Protein AF-A0A803YHV0-F1 (afdb_monomer_lite)

InterPro domains:
  IPR007964 MICOS complex subunit MIC19/MIC25 [PF05300] (34-133)
  IPR052632 MICOS complex subunit Mic19 [PTHR21588] (43-183)

Foldseek 3Di:
DDDDDDDDDDDDDDDPPDPVVVVVVVVVVVVVVVVVVVVVVVVVVVVVVVVVVVVVVVVVVVVVVVVVVVVVVVVVVVVVVVVVVVVVVVVVVVVVVVVVVVVVVVVVVVVVVVVVVVVVVVVVVVVVCCVVPVPPPPPPQCVVLVVVLVVVCVVCVPPNVVSVVSVVVSVVSVVVVVVVVVVVVD

pLDDT: mean 84.05, std 18.2, range [32.84, 98.44]

Secondary structure (DSSP, 8-state):
------------------HHHHHHHHHHHHHHHHHHHHHHHHHHHHHHHHHHHHHHHHHHHHHHHHHHHHHHHHHHHHHHHHHHHHHHHHHHHHHHHHHHHHHHHHHHHHHHHHHHHHHHHHHHHHHHHHHHT-----PPTTHHHHHHHHHHHHH-TT-GGGGHHHHHHHHHHHHHHHHHHHHTT-

Sequence (186 aa):
IQGQAGCGSGQPGLVVSDPAYSRGAILKFFDFLGLKQEQAYVRDEFGKILERERISSNEHLTRAILRERAATEEERQKAQRFARQLEEKDRELKKHDAYYKEQLARLEERSAQFYKVTTEQYQKAADEVSARFKRYETQPVCADLQGKILQCYQQHAQETLSCSALASQYLHCVNHAKQVSLETCL

Structure (mmCIF, N/CA/C/O backbone):
data_AF-A0A803YHV0-F1
#
_entry.id   AF-A0A803YHV0-F1
#
loop_
_atom_site.group_PDB
_atom_site.id
_atom_site.type_symbol
_atom_site.label_atom_id
_atom_site.label_alt_id
_atom_site.label_comp_id
_atom_site.label_asym_id
_atom_site.label_entity_id
_atom_site.label_seq_id
_atom_site.pdbx_PDB_ins_code
_atom_site.Cartn_x
_atom_site.Cartn_y
_atom_site.Cartn_z
_atom_site.occupancy
_atom_site.B_iso_or_equiv
_atom_site.auth_seq_id
_atom_site.auth_comp_id
_atom_site.auth_asym_id
_atom_site.auth_atom_id
_atom_site.pdbx_PDB_model_num
ATOM 1 N N . ILE A 1 1 ? 35.854 -6.346 -153.201 1.00 45.03 1 ILE A N 1
ATOM 2 C CA . ILE A 1 1 ? 36.869 -5.274 -153.350 1.00 45.03 1 ILE A CA 1
ATOM 3 C C . ILE A 1 1 ? 37.414 -4.982 -151.950 1.00 45.03 1 ILE A C 1
ATOM 5 O O . ILE A 1 1 ? 36.628 -4.984 -151.014 1.00 45.03 1 ILE A O 1
ATOM 9 N N . GLN A 1 2 ? 38.742 -4.916 -151.822 1.00 37.84 2 GLN A N 1
ATOM 10 C CA . GLN A 1 2 ? 39.570 -4.935 -150.596 1.00 37.84 2 GLN A CA 1
ATOM 11 C C . GLN A 1 2 ? 39.278 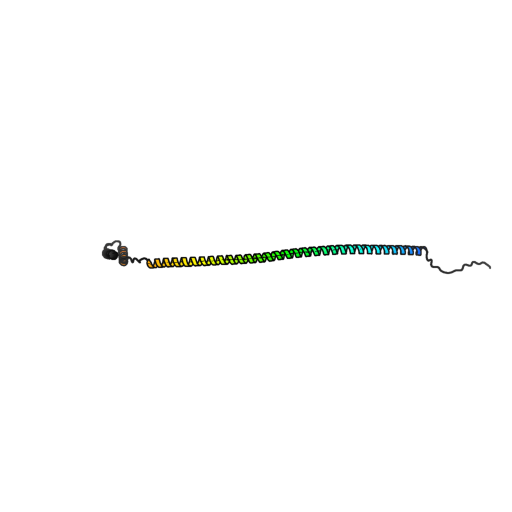-3.775 -149.619 1.00 37.84 2 GLN A C 1
ATOM 13 O O . GLN A 1 2 ? 38.961 -2.684 -150.072 1.00 37.84 2 GLN A O 1
ATOM 18 N N . GLY A 1 3 ? 39.306 -4.010 -148.297 1.00 39.78 3 GLY A N 1
ATOM 19 C CA . GLY A 1 3 ? 40.373 -3.582 -147.353 1.00 39.78 3 GLY A CA 1
ATOM 20 C C . GLY A 1 3 ? 39.749 -2.634 -146.300 1.00 39.78 3 GLY A C 1
ATOM 21 O O . GLY A 1 3 ? 38.805 -1.945 -146.648 1.00 39.78 3 GLY A O 1
ATOM 22 N N . GLN A 1 4 ? 40.096 -2.533 -145.013 1.00 42.94 4 GLN A N 1
ATOM 23 C CA . GLN A 1 4 ? 41.231 -2.942 -144.180 1.00 42.94 4 GLN A CA 1
ATOM 24 C C . GLN A 1 4 ? 40.776 -3.103 -142.706 1.00 42.94 4 GLN A C 1
ATOM 26 O O . GLN A 1 4 ? 39.659 -2.753 -142.335 1.00 42.94 4 GLN A O 1
ATOM 31 N N . ALA A 1 5 ? 41.683 -3.657 -141.901 1.00 38.41 5 ALA A N 1
ATOM 32 C CA . ALA A 1 5 ? 41.553 -4.149 -140.534 1.00 38.41 5 ALA A CA 1
ATOM 33 C C . ALA A 1 5 ? 41.357 -3.095 -139.422 1.00 38.41 5 ALA A C 1
ATOM 35 O O . ALA A 1 5 ? 41.808 -1.958 -139.524 1.00 38.41 5 ALA A O 1
ATOM 36 N N . GLY A 1 6 ? 40.809 -3.563 -138.297 1.00 35.94 6 GLY A N 1
ATOM 37 C CA . GLY A 1 6 ? 40.872 -2.925 -136.982 1.00 35.94 6 GLY A CA 1
ATOM 38 C C . GLY A 1 6 ? 40.554 -3.946 -135.886 1.00 35.94 6 GLY A C 1
ATOM 39 O O . GLY A 1 6 ? 39.389 -4.227 -135.623 1.00 35.94 6 GLY A O 1
ATOM 40 N N . CYS A 1 7 ? 41.593 -4.545 -135.299 1.00 32.84 7 CYS A N 1
ATOM 41 C CA . CYS A 1 7 ? 41.515 -5.486 -134.177 1.00 32.84 7 CYS A CA 1
ATOM 42 C C . CYS A 1 7 ? 41.241 -4.768 -132.846 1.00 32.84 7 CYS A C 1
ATOM 44 O O . CYS A 1 7 ? 41.802 -3.706 -132.589 1.00 32.84 7 CYS A O 1
ATOM 46 N N . GLY A 1 8 ? 40.476 -5.413 -131.960 1.00 34.41 8 GLY A N 1
ATOM 47 C CA . GLY A 1 8 ? 40.302 -5.004 -130.565 1.00 34.41 8 GLY A CA 1
ATOM 48 C C . GLY A 1 8 ? 39.548 -6.056 -129.750 1.00 34.41 8 GLY A C 1
ATOM 49 O O . GLY A 1 8 ? 38.343 -5.959 -129.558 1.00 34.41 8 GLY A O 1
ATOM 50 N N . SER A 1 9 ? 40.266 -7.090 -129.321 1.00 38.25 9 SER A N 1
ATOM 51 C CA . SER A 1 9 ? 39.835 -8.179 -128.435 1.00 38.25 9 SER A CA 1
ATOM 52 C C . SER A 1 9 ? 40.024 -7.835 -126.950 1.00 38.25 9 SER A C 1
ATOM 54 O O . SER A 1 9 ? 41.056 -7.259 -126.612 1.00 38.25 9 SER A O 1
ATOM 56 N N . GLY A 1 10 ? 39.135 -8.311 -126.063 1.00 33.44 10 GLY A N 1
ATOM 57 C CA . GLY A 1 10 ? 39.471 -8.531 -124.643 1.00 33.44 10 GLY A CA 1
ATOM 58 C C . GLY A 1 10 ? 38.328 -8.397 -123.623 1.00 33.44 10 GLY A C 1
ATOM 59 O O . GLY A 1 10 ? 38.015 -7.300 -123.182 1.00 33.44 10 GLY A O 1
ATOM 60 N N . GLN A 1 11 ? 37.757 -9.531 -123.197 1.00 38.41 11 GLN A N 1
ATOM 61 C CA . GLN A 1 11 ? 37.188 -9.757 -121.847 1.00 38.41 11 GLN A CA 1
ATOM 62 C C . GLN A 1 11 ? 38.346 -9.952 -120.820 1.00 38.41 11 GLN A C 1
ATOM 64 O O . GLN A 1 11 ? 39.491 -10.012 -121.269 1.00 38.41 11 GLN A O 1
ATOM 69 N N . PRO A 1 12 ? 38.144 -10.292 -119.521 1.00 51.25 12 PRO A N 1
ATOM 70 C CA . PRO A 1 12 ? 37.125 -9.948 -118.510 1.00 51.25 12 PRO A CA 1
ATOM 71 C C . PRO A 1 12 ? 37.737 -9.486 -117.150 1.00 51.25 12 PRO A C 1
ATOM 73 O O . PRO A 1 12 ? 38.862 -9.832 -116.814 1.00 51.25 12 PRO A O 1
ATOM 76 N N . GLY A 1 13 ? 36.923 -8.836 -116.302 1.00 43.84 13 GLY A N 1
ATOM 77 C CA . GLY A 1 13 ? 37.027 -8.879 -114.828 1.00 43.84 13 GLY A CA 1
ATOM 78 C C . GLY A 1 13 ? 38.049 -7.968 -114.126 1.00 43.84 13 GLY A C 1
ATOM 79 O O . GLY A 1 13 ? 39.239 -8.041 -114.389 1.00 43.84 13 GLY A O 1
ATOM 80 N N . LEU A 1 14 ? 37.584 -7.192 -113.137 1.00 38.16 14 LEU A N 1
ATOM 81 C CA . LEU A 1 14 ? 38.198 -7.098 -111.803 1.00 38.16 14 LEU A CA 1
ATOM 82 C C . LEU A 1 14 ? 37.276 -6.303 -110.862 1.00 38.16 14 LEU A C 1
ATOM 84 O O . LEU A 1 14 ? 36.941 -5.148 -111.113 1.00 38.16 14 LEU A O 1
ATOM 88 N N . VAL A 1 15 ? 36.876 -6.942 -109.766 1.00 51.09 15 VAL A N 1
ATOM 89 C CA . VAL A 1 15 ? 36.362 -6.292 -108.557 1.00 51.09 15 VAL A CA 1
ATOM 90 C C . VAL A 1 15 ? 37.376 -5.247 -108.087 1.00 51.09 15 VAL A C 1
ATOM 92 O O . VAL A 1 15 ? 38.500 -5.588 -107.722 1.00 51.09 15 VAL A O 1
ATOM 95 N N . VAL A 1 16 ? 36.989 -3.972 -108.105 1.00 43.16 16 VAL A N 1
ATOM 96 C CA . VAL A 1 16 ? 37.795 -2.892 -107.531 1.00 43.16 16 VAL A CA 1
ATOM 97 C C . VAL A 1 16 ? 37.587 -2.919 -106.018 1.00 43.16 16 VAL A C 1
ATOM 99 O O . VAL A 1 16 ? 36.606 -2.390 -105.500 1.00 43.16 16 VAL A O 1
ATOM 102 N N . SER A 1 17 ? 38.504 -3.560 -105.295 1.00 52.44 17 SER A N 1
ATOM 103 C CA . SER A 1 17 ? 38.696 -3.283 -103.870 1.00 52.44 17 SER A CA 1
ATOM 104 C C . SER A 1 17 ? 39.277 -1.876 -103.752 1.00 52.44 17 SER A C 1
ATOM 106 O O . SER A 1 17 ? 40.487 -1.686 -103.860 1.00 52.44 17 SER A O 1
ATOM 108 N N . ASP A 1 18 ? 38.399 -0.888 -103.603 1.00 42.66 18 ASP A N 1
ATOM 109 C CA . ASP A 1 18 ? 38.759 0.525 -103.517 1.00 42.66 18 ASP A CA 1
ATOM 110 C C . ASP A 1 18 ? 39.653 0.772 -102.274 1.00 42.66 18 ASP A C 1
ATOM 112 O O . ASP A 1 18 ? 39.206 0.542 -101.143 1.00 42.66 18 ASP A O 1
ATOM 116 N N . PRO A 1 19 ? 40.914 1.230 -102.410 1.00 52.88 19 PRO A N 1
ATOM 117 C CA . PRO A 1 19 ? 41.840 1.415 -101.281 1.00 52.88 19 PRO A CA 1
ATOM 118 C C . PRO A 1 19 ? 41.327 2.397 -100.213 1.00 52.88 19 PRO A C 1
ATOM 120 O O . PRO A 1 19 ? 41.731 2.335 -99.046 1.00 52.88 19 PRO A O 1
ATOM 123 N N . ALA A 1 20 ? 40.417 3.295 -100.601 1.00 54.78 20 ALA A N 1
ATOM 124 C CA . ALA A 1 20 ? 39.732 4.220 -99.706 1.00 54.78 20 ALA A CA 1
ATOM 125 C C . ALA A 1 20 ? 38.734 3.510 -98.764 1.00 54.78 20 ALA A C 1
ATOM 127 O O . ALA A 1 20 ? 38.600 3.911 -97.605 1.00 54.78 20 ALA A O 1
ATOM 128 N N . TYR A 1 21 ? 38.100 2.417 -99.208 1.00 53.69 21 TYR A N 1
ATOM 129 C CA . TYR A 1 21 ? 37.165 1.620 -98.403 1.00 53.69 21 TYR A CA 1
ATOM 130 C C . TYR A 1 21 ? 37.888 0.853 -97.285 1.00 53.69 21 TYR A C 1
ATOM 132 O O . TYR A 1 21 ? 37.466 0.892 -96.128 1.00 53.69 21 TYR A O 1
ATOM 140 N N . SER A 1 22 ? 39.033 0.232 -97.588 1.00 58.16 22 SER A N 1
ATOM 141 C CA . SER A 1 22 ? 39.847 -0.467 -96.582 1.00 58.16 22 SER A CA 1
ATOM 142 C C . SER A 1 22 ? 40.478 0.481 -95.558 1.00 58.16 22 SER A C 1
ATOM 144 O O . SER A 1 22 ? 40.505 0.153 -94.374 1.00 58.16 22 SER A O 1
ATOM 146 N N . ARG A 1 23 ? 40.929 1.680 -95.961 1.00 63.62 23 ARG A N 1
ATOM 147 C CA . ARG A 1 23 ? 41.427 2.696 -95.011 1.00 63.62 23 ARG A CA 1
ATOM 148 C C . ARG A 1 23 ? 40.325 3.209 -94.079 1.00 63.62 23 ARG A C 1
ATOM 150 O O . ARG A 1 23 ? 40.561 3.327 -92.879 1.00 63.62 23 ARG A O 1
ATOM 157 N N . GLY A 1 24 ? 39.121 3.448 -94.603 1.00 68.31 24 GLY A N 1
ATOM 158 C CA . GLY A 1 24 ? 37.957 3.827 -93.796 1.00 68.31 24 GLY A CA 1
ATOM 159 C C . GLY A 1 24 ? 37.502 2.725 -92.830 1.00 68.31 24 GLY A C 1
ATOM 160 O O . GLY A 1 24 ? 37.094 3.025 -91.712 1.00 68.31 24 GLY A O 1
ATOM 161 N N . ALA A 1 25 ? 37.612 1.452 -93.220 1.00 74.12 25 ALA A N 1
ATOM 162 C CA . ALA A 1 25 ? 37.310 0.315 -92.348 1.00 74.12 25 ALA A CA 1
ATOM 163 C C . ALA A 1 25 ? 38.326 0.157 -91.202 1.00 74.12 25 ALA A C 1
ATOM 165 O O . ALA A 1 25 ? 37.930 -0.130 -90.075 1.00 74.12 25 ALA A O 1
ATOM 166 N N . ILE A 1 26 ? 39.616 0.392 -91.467 1.00 76.12 26 ILE A N 1
ATOM 167 C CA . ILE A 1 26 ? 40.676 0.357 -90.447 1.00 76.12 26 ILE A CA 1
ATOM 168 C C . ILE A 1 26 ? 40.488 1.487 -89.427 1.00 76.12 26 ILE A C 1
ATOM 170 O O . ILE A 1 26 ? 40.515 1.223 -88.229 1.00 76.12 26 ILE A O 1
ATOM 174 N N . LEU A 1 27 ? 40.234 2.720 -89.881 1.00 74.25 27 LEU A N 1
ATOM 175 C CA . LEU A 1 27 ? 39.953 3.857 -88.992 1.00 74.25 27 LEU A CA 1
ATOM 176 C C . LEU A 1 27 ? 38.723 3.591 -88.107 1.00 74.25 27 LEU A C 1
ATOM 178 O O . LEU A 1 27 ? 38.819 3.698 -86.891 1.00 74.25 27 LEU A O 1
ATOM 182 N N . LYS A 1 28 ? 37.618 3.098 -88.686 1.00 80.94 28 LYS A N 1
ATOM 183 C CA . LYS A 1 28 ? 36.419 2.697 -87.923 1.00 80.94 28 LYS A CA 1
ATOM 184 C C . LYS A 1 28 ? 36.687 1.583 -86.906 1.00 80.94 28 LYS A C 1
ATOM 186 O O . LYS A 1 28 ? 36.050 1.551 -85.856 1.00 80.94 28 LYS A O 1
ATOM 191 N N . PHE A 1 29 ? 37.592 0.653 -87.210 1.00 80.94 29 PHE A N 1
ATOM 192 C CA . PHE A 1 29 ? 37.984 -0.404 -86.279 1.00 80.94 29 PHE A CA 1
ATOM 193 C C . PHE A 1 29 ? 38.786 0.151 -85.096 1.00 80.94 29 PHE A C 1
ATOM 195 O O . PHE A 1 29 ? 38.515 -0.232 -83.959 1.00 80.94 29 PHE A O 1
ATOM 202 N N . PHE A 1 30 ? 39.722 1.075 -85.341 1.00 77.62 30 PHE A N 1
ATOM 203 C CA . PHE A 1 30 ? 40.455 1.768 -84.278 1.00 77.62 30 PHE A CA 1
ATOM 204 C C . PHE A 1 30 ? 39.530 2.635 -83.412 1.00 77.62 30 PHE A C 1
ATOM 206 O O . PHE A 1 30 ? 39.621 2.551 -82.190 1.00 77.62 30 PHE A O 1
ATOM 213 N N . ASP A 1 31 ? 38.588 3.370 -84.011 1.00 83.38 31 ASP A N 1
ATOM 214 C CA . ASP A 1 31 ? 37.585 4.155 -83.273 1.00 83.38 31 ASP A CA 1
ATOM 215 C C . ASP A 1 31 ? 36.694 3.256 -82.396 1.00 83.38 31 ASP A C 1
ATOM 217 O O . ASP A 1 31 ? 36.453 3.541 -81.223 1.00 83.38 31 ASP A O 1
ATOM 221 N N . PHE A 1 32 ? 36.240 2.115 -82.928 1.00 82.94 32 PHE A N 1
ATOM 222 C CA . PHE A 1 32 ? 35.456 1.130 -82.175 1.00 82.94 32 PHE A CA 1
ATOM 223 C C . PHE A 1 32 ? 36.253 0.478 -81.037 1.00 82.94 32 PHE A C 1
ATOM 225 O O . PHE A 1 32 ? 35.706 0.225 -79.960 1.00 82.94 32 PHE A O 1
ATOM 232 N N . LEU A 1 33 ? 37.539 0.199 -81.260 1.00 83.81 33 LEU A N 1
ATOM 233 C CA . LEU A 1 33 ? 38.437 -0.322 -80.233 1.00 83.81 33 LEU A CA 1
ATOM 234 C C . LEU A 1 33 ? 38.667 0.716 -79.122 1.00 83.81 33 LEU A C 1
ATOM 236 O O . LEU A 1 33 ? 38.626 0.351 -77.948 1.00 83.81 33 LEU A O 1
ATOM 240 N N . GLY A 1 34 ? 38.816 1.994 -79.486 1.00 83.44 34 GLY A N 1
ATOM 241 C CA . GLY A 1 34 ? 38.902 3.122 -78.554 1.00 83.44 34 GLY A CA 1
ATOM 242 C C . GLY A 1 34 ? 37.643 3.274 -77.697 1.00 83.44 34 GLY A C 1
ATOM 243 O O . GLY A 1 34 ? 37.731 3.247 -76.472 1.00 83.44 34 GLY A O 1
ATOM 244 N N . LEU A 1 35 ? 36.457 3.295 -78.316 1.00 87.38 35 LEU A N 1
ATOM 245 C CA . LEU A 1 35 ? 35.170 3.351 -77.603 1.00 87.38 35 LEU A CA 1
ATOM 246 C C . LEU A 1 35 ? 34.972 2.163 -76.649 1.00 87.38 35 LEU A C 1
ATOM 248 O O . LEU A 1 35 ? 34.451 2.319 -75.544 1.00 87.38 35 LEU A O 1
ATOM 252 N N . LYS A 1 36 ? 35.401 0.958 -77.048 1.00 88.62 36 LYS A N 1
ATOM 253 C CA . LYS A 1 36 ? 35.377 -0.222 -76.170 1.00 88.62 36 LYS A CA 1
ATOM 254 C C . LYS A 1 36 ? 36.310 -0.079 -74.970 1.00 88.62 36 LYS A C 1
ATOM 256 O O . LYS A 1 36 ? 35.951 -0.518 -73.878 1.00 88.62 36 LYS A O 1
ATOM 261 N N . GLN A 1 37 ? 37.489 0.508 -75.161 1.00 88.69 37 GLN A N 1
ATOM 262 C CA . GLN A 1 37 ? 38.453 0.733 -74.088 1.00 88.69 37 GLN A CA 1
ATOM 263 C C . GLN A 1 37 ? 37.943 1.780 -73.089 1.00 88.69 37 GLN A C 1
ATOM 265 O O . GLN A 1 37 ? 38.005 1.548 -71.883 1.00 88.69 37 GLN A O 1
ATOM 270 N N . GLU A 1 38 ? 37.355 2.874 -73.576 1.00 89.44 38 GLU A N 1
ATOM 271 C CA . GLU A 1 38 ? 36.708 3.886 -72.733 1.00 89.44 38 GLU A CA 1
ATOM 272 C C . GLU A 1 38 ? 35.525 3.301 -71.953 1.00 89.44 38 GLU A C 1
ATOM 274 O O . GLU A 1 38 ? 35.416 3.499 -70.744 1.00 89.44 38 GLU A O 1
ATOM 279 N N . GLN A 1 39 ? 34.670 2.504 -72.600 1.00 90.94 39 GLN A N 1
ATOM 280 C CA . GLN A 1 39 ? 33.544 1.846 -71.933 1.00 90.94 39 GLN A CA 1
ATOM 281 C C . GLN A 1 39 ? 34.002 0.869 -70.836 1.00 90.94 39 GLN A C 1
ATOM 283 O O . GLN A 1 39 ? 33.353 0.763 -69.791 1.00 90.94 39 GLN A O 1
ATOM 288 N N . ALA A 1 40 ? 35.108 0.152 -71.057 1.00 91.19 40 ALA A N 1
ATOM 289 C CA . ALA A 1 40 ? 35.705 -0.725 -70.054 1.00 91.19 40 ALA A CA 1
ATOM 290 C C . ALA A 1 40 ? 36.297 0.069 -68.877 1.00 91.19 40 ALA A C 1
ATOM 292 O O . ALA A 1 40 ? 36.064 -0.299 -67.728 1.00 91.19 40 ALA A O 1
ATOM 293 N N . TYR A 1 41 ? 36.989 1.178 -69.155 1.00 92.69 41 TYR A N 1
ATOM 294 C CA . TYR A 1 41 ? 37.545 2.071 -68.135 1.00 92.69 41 TYR A CA 1
ATOM 295 C C . TYR A 1 41 ? 36.453 2.687 -67.253 1.00 92.69 41 TYR A C 1
ATOM 297 O O . TYR A 1 41 ? 36.515 2.606 -66.029 1.00 92.69 41 TYR A O 1
ATOM 305 N N . VAL A 1 42 ? 35.397 3.223 -67.871 1.00 94.62 42 VAL A N 1
ATOM 306 C CA . VAL A 1 42 ? 34.248 3.792 -67.155 1.00 94.62 42 VAL A CA 1
ATOM 307 C C . VAL A 1 42 ? 33.579 2.730 -66.279 1.00 94.62 42 VAL A C 1
ATOM 309 O O . VAL A 1 42 ? 33.293 2.985 -65.112 1.00 94.62 42 VAL A O 1
ATOM 312 N N . ARG A 1 43 ? 33.375 1.512 -66.800 1.00 93.00 43 ARG A N 1
ATOM 313 C CA . ARG A 1 43 ? 32.792 0.396 -66.037 1.00 93.00 43 ARG A CA 1
ATOM 314 C C . ARG A 1 43 ? 33.627 0.025 -64.804 1.00 93.00 43 ARG A C 1
ATOM 316 O O . ARG A 1 43 ? 33.045 -0.243 -63.756 1.00 93.00 43 ARG A O 1
ATOM 323 N N . ASP A 1 44 ? 34.951 0.002 -64.927 1.00 95.19 44 ASP A N 1
ATOM 324 C CA . ASP A 1 44 ? 35.868 -0.296 -63.820 1.00 95.19 44 ASP A CA 1
ATOM 325 C C . ASP A 1 44 ? 35.849 0.806 -62.744 1.00 95.19 44 ASP A C 1
ATOM 327 O O . ASP A 1 44 ? 35.711 0.510 -61.557 1.00 95.19 44 ASP A O 1
ATOM 331 N N . GLU A 1 45 ? 35.882 2.082 -63.142 1.00 95.50 45 GLU A N 1
ATOM 332 C CA . GLU A 1 45 ? 35.801 3.211 -62.205 1.00 95.50 45 GLU A CA 1
ATOM 333 C C . GLU A 1 45 ? 34.463 3.252 -61.455 1.00 95.50 45 GLU A C 1
ATOM 335 O O . GLU A 1 45 ? 34.445 3.408 -60.231 1.00 95.50 45 GLU A O 1
ATOM 340 N N . PHE A 1 46 ? 33.341 3.009 -62.142 1.00 95.88 46 PHE A N 1
ATOM 341 C CA . PHE A 1 46 ? 32.046 2.847 -61.474 1.00 95.88 46 PHE A CA 1
ATOM 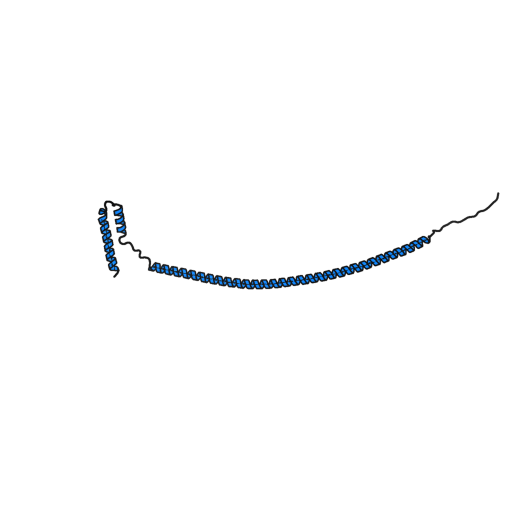342 C C . PHE A 1 46 ? 32.049 1.666 -60.495 1.00 95.88 46 PHE A C 1
ATOM 344 O O . PHE A 1 46 ? 31.521 1.794 -59.392 1.00 95.88 46 PHE A O 1
ATOM 351 N N . GLY A 1 47 ? 32.677 0.541 -60.852 1.00 96.00 47 GLY A N 1
ATOM 352 C CA . GLY A 1 47 ? 32.838 -0.605 -59.954 1.00 96.00 47 GLY A CA 1
ATOM 353 C C . GLY A 1 47 ? 33.603 -0.250 -58.675 1.00 96.00 47 GLY A C 1
ATOM 354 O O . GLY A 1 47 ? 33.159 -0.585 -57.577 1.00 96.00 47 GLY A O 1
ATOM 355 N N . LYS A 1 48 ? 34.708 0.496 -58.794 1.00 96.75 48 LYS A N 1
ATOM 356 C CA . LYS A 1 48 ? 35.491 0.977 -57.642 1.00 96.75 48 LYS A CA 1
ATOM 357 C C . LYS A 1 48 ? 34.696 1.938 -56.761 1.00 96.75 48 LYS A C 1
ATOM 359 O O . LYS A 1 48 ? 34.802 1.856 -55.539 1.00 96.75 48 LYS A O 1
ATOM 364 N N . ILE A 1 49 ? 33.926 2.851 -57.358 1.00 96.31 49 ILE A N 1
ATOM 365 C CA . ILE A 1 49 ? 33.091 3.808 -56.617 1.00 96.31 49 ILE A CA 1
ATOM 366 C C . ILE A 1 49 ? 31.999 3.067 -55.841 1.00 96.31 49 ILE A C 1
ATOM 368 O O . ILE A 1 49 ? 31.892 3.259 -54.631 1.00 96.31 49 ILE A O 1
ATOM 372 N N . LEU A 1 50 ? 31.258 2.172 -56.501 1.00 96.25 50 LEU A N 1
ATOM 373 C CA . LEU A 1 50 ? 30.205 1.376 -55.863 1.00 96.25 50 LEU A CA 1
ATOM 374 C C . LEU A 1 50 ? 30.753 0.523 -54.716 1.00 96.25 50 LEU A C 1
ATOM 376 O O . LEU A 1 50 ? 30.133 0.435 -53.660 1.00 96.25 50 LEU A O 1
ATOM 380 N N . GLU A 1 51 ? 31.933 -0.073 -54.888 1.00 95.88 51 GLU A N 1
ATOM 381 C CA . GLU A 1 51 ? 32.557 -0.868 -53.832 1.00 95.88 51 GLU A CA 1
ATOM 382 C C . GLU A 1 51 ? 32.985 -0.005 -52.635 1.00 95.88 51 GLU A C 1
ATOM 384 O O . GLU A 1 51 ? 32.759 -0.385 -51.485 1.00 95.88 51 GLU A O 1
ATOM 389 N N . ARG A 1 52 ? 33.529 1.197 -52.874 1.00 95.94 52 ARG A N 1
ATOM 390 C CA . ARG A 1 52 ? 33.857 2.153 -51.800 1.00 95.94 52 ARG A CA 1
ATOM 391 C C . ARG A 1 52 ? 32.613 2.619 -51.046 1.00 95.94 52 ARG A C 1
ATOM 393 O O . ARG A 1 52 ? 32.637 2.650 -49.816 1.00 95.94 52 ARG A O 1
ATOM 400 N N . GLU A 1 53 ? 31.536 2.951 -51.755 1.00 96.62 53 GLU A N 1
ATOM 401 C CA . GLU A 1 53 ? 30.258 3.319 -51.136 1.00 96.62 53 GLU A CA 1
ATOM 402 C C . GLU A 1 53 ? 29.680 2.163 -50.320 1.00 96.62 53 GLU A C 1
ATOM 404 O O . GLU A 1 53 ? 29.250 2.365 -49.184 1.00 96.62 53 GLU A O 1
ATOM 409 N N . ARG A 1 54 ? 29.732 0.935 -50.848 1.00 96.62 54 ARG A N 1
ATOM 410 C CA . ARG A 1 54 ? 29.273 -0.270 -50.151 1.00 96.62 54 ARG A CA 1
ATOM 411 C C . ARG A 1 54 ? 30.057 -0.514 -48.863 1.00 96.62 54 ARG A C 1
ATOM 413 O O . ARG A 1 54 ? 29.442 -0.794 -47.835 1.00 96.62 54 ARG A O 1
ATOM 420 N N . ILE A 1 55 ? 31.388 -0.406 -48.897 1.00 97.12 55 ILE A N 1
ATOM 421 C CA . ILE A 1 55 ? 32.245 -0.577 -47.714 1.00 97.12 55 ILE A CA 1
ATOM 422 C C . ILE A 1 55 ? 31.952 0.519 -46.686 1.00 97.12 55 ILE A C 1
ATOM 424 O O . ILE A 1 55 ? 31.678 0.201 -45.532 1.00 97.12 55 ILE A O 1
ATOM 428 N N . SER A 1 56 ? 31.927 1.790 -47.101 1.00 96.69 56 SER A N 1
ATOM 429 C CA . SER A 1 56 ? 31.618 2.915 -46.210 1.00 96.69 56 SER A CA 1
ATOM 430 C C . SER A 1 56 ? 30.235 2.763 -45.573 1.00 96.69 56 SER A C 1
ATOM 432 O O . SER A 1 56 ? 30.102 2.861 -44.353 1.00 96.69 56 SER A O 1
ATOM 434 N N . SER A 1 57 ? 29.212 2.442 -46.369 1.00 96.94 57 SER A N 1
ATOM 435 C CA . SER A 1 57 ? 27.848 2.213 -45.889 1.00 96.94 57 SER A CA 1
ATOM 436 C C . SER A 1 57 ? 27.778 1.048 -44.898 1.00 96.94 57 SER A C 1
ATOM 438 O O . SER A 1 57 ? 27.177 1.180 -43.831 1.00 96.94 57 SER A O 1
ATOM 440 N N . ASN A 1 58 ? 28.450 -0.069 -45.188 1.00 97.12 58 ASN A N 1
ATOM 441 C CA . ASN A 1 58 ? 28.497 -1.227 -44.296 1.00 97.12 58 ASN A CA 1
ATOM 442 C C . ASN A 1 58 ? 29.224 -0.908 -42.979 1.00 97.12 58 ASN A C 1
ATOM 444 O O . ASN A 1 58 ? 28.738 -1.253 -41.901 1.00 97.12 58 ASN A O 1
ATOM 448 N N . GLU A 1 59 ? 30.341 -0.184 -43.032 1.00 97.19 59 GLU A N 1
ATOM 449 C CA . GLU A 1 59 ? 31.027 0.283 -41.829 1.00 97.19 59 GLU A CA 1
ATOM 450 C C . GLU A 1 59 ? 30.151 1.226 -40.998 1.00 97.19 59 GLU A C 1
ATOM 452 O O . GLU A 1 59 ? 30.082 1.081 -39.776 1.00 97.19 59 GLU A O 1
ATOM 457 N N . HIS A 1 60 ? 29.468 2.180 -41.637 1.00 97.25 60 HIS A N 1
ATOM 458 C CA . HIS A 1 60 ? 28.543 3.088 -40.961 1.00 97.25 60 HIS A CA 1
ATOM 459 C C . HIS A 1 60 ? 27.390 2.324 -40.304 1.00 97.25 60 HIS A C 1
ATOM 461 O O . HIS A 1 60 ? 27.098 2.565 -39.130 1.00 97.25 60 HIS A O 1
ATOM 467 N N . LEU A 1 61 ? 26.796 1.361 -41.012 1.00 97.75 61 LEU A N 1
ATOM 468 C CA . LEU A 1 61 ? 25.744 0.496 -40.485 1.00 97.75 61 LEU A CA 1
ATOM 469 C C . LEU A 1 61 ? 26.247 -0.339 -39.301 1.00 97.75 61 LEU A C 1
ATOM 471 O O . LEU A 1 61 ? 25.601 -0.380 -38.258 1.00 97.75 61 LEU A O 1
ATOM 475 N N . THR A 1 62 ? 27.424 -0.952 -39.422 1.00 97.56 62 THR A N 1
ATOM 476 C CA . THR A 1 62 ? 28.035 -1.748 -38.350 1.00 97.56 62 THR A CA 1
ATOM 477 C C . THR A 1 62 ? 28.277 -0.893 -37.107 1.00 97.56 62 THR A C 1
ATOM 479 O O . THR A 1 62 ? 27.929 -1.299 -35.997 1.00 97.56 62 THR A O 1
ATOM 482 N N . ARG A 1 63 ? 28.800 0.329 -37.274 1.00 97.62 63 ARG A N 1
ATOM 483 C CA . ARG A 1 63 ? 28.985 1.275 -36.162 1.00 97.62 63 ARG A CA 1
ATOM 484 C C . ARG A 1 63 ? 27.652 1.681 -35.529 1.00 97.62 63 ARG A C 1
ATOM 486 O O . ARG A 1 63 ? 27.581 1.747 -34.305 1.00 97.62 63 ARG A O 1
ATOM 493 N N . ALA A 1 64 ? 26.615 1.936 -36.326 1.00 97.69 64 ALA A N 1
ATOM 494 C CA . ALA A 1 64 ? 25.285 2.273 -35.820 1.00 97.69 64 ALA A CA 1
ATOM 495 C C . ALA A 1 64 ? 24.684 1.114 -35.007 1.00 97.69 64 ALA A C 1
ATOM 497 O O . ALA A 1 64 ? 24.268 1.317 -33.870 1.00 97.69 64 ALA A O 1
ATOM 498 N N . ILE A 1 65 ? 24.746 -0.117 -35.525 1.00 97.81 65 ILE A N 1
ATOM 499 C CA . ILE A 1 65 ? 24.254 -1.317 -34.833 1.00 97.81 65 ILE A CA 1
ATOM 500 C C . ILE A 1 65 ? 24.962 -1.515 -33.490 1.00 97.81 65 ILE A C 1
ATOM 502 O O . ILE A 1 65 ? 24.314 -1.835 -32.495 1.00 97.81 65 ILE A O 1
ATOM 506 N N . LEU A 1 66 ? 26.285 -1.336 -33.437 1.00 97.75 66 LEU A N 1
ATOM 507 C CA . LEU A 1 66 ? 27.038 -1.479 -32.189 1.00 97.75 66 LEU A CA 1
ATOM 508 C C . LEU A 1 66 ? 26.627 -0.435 -31.144 1.00 97.75 66 LEU A C 1
ATOM 510 O O . LEU A 1 66 ? 26.495 -0.780 -29.971 1.00 97.75 66 LEU A O 1
ATOM 514 N N . ARG A 1 67 ? 26.383 0.814 -31.561 1.00 97.31 67 ARG A N 1
ATOM 515 C CA . ARG A 1 67 ? 25.903 1.881 -30.667 1.00 97.31 67 ARG A CA 1
ATOM 516 C C . ARG A 1 67 ? 24.514 1.577 -30.120 1.00 97.31 67 ARG A C 1
ATOM 518 O O . ARG A 1 67 ? 24.323 1.655 -28.913 1.00 97.31 67 ARG A O 1
ATOM 525 N N . GLU A 1 68 ? 23.586 1.161 -30.976 1.00 97.56 68 GLU A N 1
ATOM 526 C CA . GLU A 1 68 ? 22.230 0.789 -30.556 1.00 97.56 68 GLU A CA 1
ATOM 527 C C . GLU A 1 68 ? 22.239 -0.407 -29.598 1.00 97.56 68 GLU A C 1
ATOM 529 O O . GLU A 1 68 ? 21.564 -0.403 -28.570 1.00 97.56 68 GLU A O 1
ATOM 534 N N . ARG A 1 69 ? 23.061 -1.427 -29.869 1.00 97.50 69 ARG A N 1
ATOM 535 C CA . ARG A 1 69 ? 23.229 -2.566 -28.951 1.00 97.50 69 ARG A CA 1
ATOM 536 C C . ARG A 1 69 ? 23.783 -2.137 -27.593 1.00 97.50 69 ARG A C 1
ATOM 538 O O . ARG A 1 69 ? 23.305 -2.616 -26.572 1.00 97.50 69 ARG A O 1
ATOM 545 N N . ALA A 1 70 ? 24.765 -1.238 -27.570 1.00 97.44 70 ALA A N 1
ATOM 546 C CA . ALA A 1 70 ? 25.310 -0.718 -26.320 1.00 97.44 70 ALA A CA 1
ATOM 547 C C . ALA A 1 70 ? 24.264 0.095 -25.538 1.00 97.44 70 ALA A C 1
ATOM 549 O O . ALA A 1 70 ? 24.092 -0.134 -24.344 1.00 97.44 70 ALA A O 1
ATOM 550 N N . ALA A 1 71 ? 23.523 0.979 -26.214 1.00 97.31 71 ALA A N 1
ATOM 551 C CA . ALA A 1 71 ? 22.474 1.786 -25.596 1.00 97.31 71 ALA A CA 1
ATOM 552 C C . ALA A 1 71 ? 21.332 0.916 -25.042 1.00 97.31 71 ALA A C 1
ATOM 554 O O . ALA A 1 71 ? 20.921 1.080 -23.897 1.00 97.31 71 ALA A O 1
ATOM 555 N N . THR A 1 72 ? 20.853 -0.058 -25.819 1.00 97.38 72 THR A N 1
ATOM 556 C CA . THR A 1 72 ? 19.786 -0.97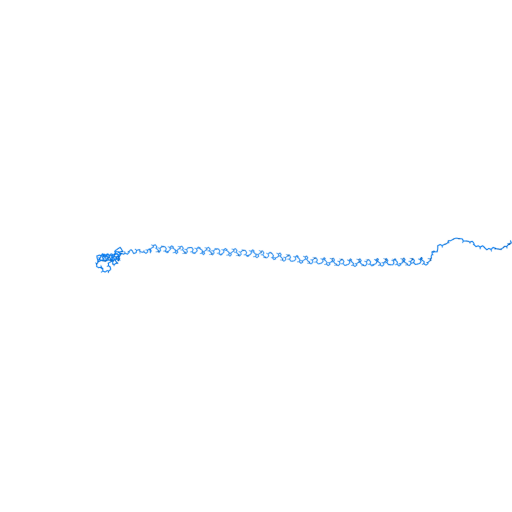7 -25.383 1.00 97.38 72 THR A CA 1
ATOM 557 C C . THR A 1 72 ? 20.199 -1.836 -24.189 1.00 97.38 72 THR A C 1
ATOM 559 O O . THR A 1 72 ? 19.393 -2.044 -23.283 1.00 97.38 72 THR A O 1
ATOM 562 N N . GLU A 1 73 ? 21.446 -2.307 -24.143 1.00 97.38 73 GLU A N 1
ATOM 563 C CA . GLU A 1 73 ? 21.960 -3.061 -22.998 1.00 97.38 73 GLU A CA 1
ATOM 564 C C . GLU A 1 73 ? 22.132 -2.171 -21.759 1.00 97.38 73 GLU A C 1
ATOM 566 O O . GLU A 1 73 ? 21.788 -2.586 -20.653 1.00 97.38 73 GLU A O 1
ATOM 571 N N . GLU A 1 74 ? 22.586 -0.927 -21.923 1.00 97.56 74 GLU A N 1
ATOM 572 C CA . GLU A 1 74 ? 22.660 0.039 -20.824 1.00 97.56 74 GLU A CA 1
ATOM 573 C C . GLU A 1 74 ? 21.271 0.318 -20.228 1.00 97.56 74 GLU A C 1
ATOM 575 O O . GLU A 1 74 ? 21.089 0.243 -19.009 1.00 97.56 74 GLU A O 1
ATOM 580 N N . GLU A 1 75 ? 20.270 0.569 -21.074 1.00 97.31 75 GLU A N 1
ATOM 581 C CA . GLU A 1 75 ? 18.886 0.775 -20.641 1.00 97.31 75 GLU A CA 1
ATOM 582 C C . GLU A 1 75 ? 18.304 -0.478 -19.976 1.00 97.31 75 GLU A C 1
ATOM 584 O O . GLU A 1 75 ? 17.659 -0.387 -18.929 1.00 97.31 75 GLU A O 1
ATOM 589 N N . ARG A 1 76 ? 18.603 -1.672 -20.501 1.00 97.62 76 ARG A N 1
ATOM 590 C CA . ARG A 1 76 ? 18.209 -2.940 -19.875 1.00 97.62 76 ARG A CA 1
ATOM 591 C C . ARG A 1 76 ? 18.826 -3.103 -18.488 1.00 97.62 76 ARG A C 1
ATOM 593 O O . ARG A 1 76 ? 18.133 -3.514 -17.555 1.00 97.62 76 ARG A O 1
ATOM 600 N N . GLN A 1 77 ? 20.104 -2.769 -18.326 1.00 97.69 77 GLN A N 1
ATOM 601 C CA . GLN A 1 77 ? 20.780 -2.828 -17.031 1.00 97.69 77 GLN A CA 1
ATOM 602 C C . GLN A 1 77 ? 20.211 -1.806 -16.048 1.00 97.69 77 GLN A C 1
ATOM 604 O O . GLN A 1 77 ? 19.993 -2.146 -14.884 1.00 97.69 77 GLN A O 1
ATOM 609 N N . LYS A 1 78 ? 19.922 -0.577 -16.494 1.00 98.06 78 LYS A N 1
ATOM 610 C CA . LYS A 1 78 ? 19.235 0.434 -15.675 1.00 98.06 78 LYS A CA 1
ATOM 611 C C . LYS A 1 78 ? 17.865 -0.070 -15.228 1.00 98.06 78 LYS A C 1
ATOM 613 O O . LYS A 1 78 ? 17.589 -0.074 -14.029 1.00 98.06 78 LYS A O 1
ATOM 618 N N . ALA A 1 79 ? 17.054 -0.576 -16.155 1.00 98.00 79 ALA A N 1
ATOM 619 C CA . ALA A 1 79 ? 15.744 -1.144 -15.854 1.00 98.00 79 ALA A CA 1
ATOM 620 C C . ALA A 1 79 ? 15.843 -2.303 -14.848 1.00 98.00 79 ALA A C 1
ATOM 622 O O . ALA A 1 79 ? 15.082 -2.350 -13.884 1.00 98.00 79 ALA A O 1
ATOM 623 N N . GLN A 1 80 ? 16.826 -3.197 -15.002 1.00 97.94 80 GLN A N 1
ATOM 624 C CA . GLN A 1 80 ? 17.043 -4.297 -14.062 1.00 97.94 80 GLN A CA 1
ATOM 625 C C . GLN A 1 80 ? 17.449 -3.803 -12.665 1.00 97.94 80 GLN A C 1
ATOM 627 O O . GLN A 1 80 ? 16.994 -4.359 -11.664 1.00 97.94 80 GLN A O 1
ATOM 632 N N . ARG A 1 81 ? 18.291 -2.766 -12.569 1.00 97.88 81 ARG A N 1
ATOM 633 C CA . ARG A 1 81 ? 18.669 -2.157 -11.282 1.00 97.88 81 ARG A CA 1
ATOM 634 C C . ARG A 1 81 ? 17.457 -1.539 -10.591 1.00 97.88 81 ARG A C 1
ATOM 636 O O . ARG A 1 81 ? 17.241 -1.819 -9.415 1.00 97.88 81 ARG A O 1
ATOM 643 N N . PHE A 1 82 ? 16.645 -0.773 -11.320 1.00 98.12 82 PHE A N 1
ATOM 644 C CA . PHE A 1 82 ? 15.415 -0.199 -10.775 1.00 98.12 82 PHE A CA 1
ATOM 645 C C . PHE A 1 82 ? 14.415 -1.275 -10.351 1.00 98.12 82 PHE A C 1
ATOM 647 O O . PHE A 1 82 ? 13.845 -1.166 -9.272 1.00 98.12 82 PHE A O 1
ATOM 654 N N . ALA A 1 83 ? 14.253 -2.350 -11.128 1.00 98.25 83 ALA A N 1
ATOM 655 C CA . ALA A 1 83 ? 13.384 -3.465 -10.755 1.00 98.25 83 ALA A CA 1
ATOM 656 C C . ALA A 1 83 ? 13.806 -4.108 -9.422 1.00 98.25 83 ALA A C 1
ATOM 658 O O . ALA A 1 83 ? 12.960 -4.347 -8.564 1.00 98.25 83 ALA A O 1
ATOM 659 N N . ARG A 1 84 ? 15.114 -4.320 -9.207 1.00 97.88 84 ARG A N 1
ATOM 660 C CA . ARG A 1 84 ? 15.637 -4.845 -7.932 1.00 97.88 84 ARG A CA 1
ATOM 661 C C . ARG A 1 84 ? 15.395 -3.886 -6.768 1.00 97.88 84 ARG A C 1
ATOM 663 O O . ARG A 1 84 ? 14.966 -4.323 -5.707 1.00 97.88 84 ARG A O 1
ATOM 670 N N . GLN A 1 85 ? 15.642 -2.592 -6.972 1.00 98.12 85 GLN A N 1
ATOM 671 C CA . GLN A 1 85 ? 15.383 -1.574 -5.949 1.00 98.12 85 GLN A CA 1
ATOM 672 C C . GLN A 1 85 ? 13.898 -1.506 -5.586 1.00 98.12 85 GLN A C 1
ATOM 674 O O . GLN A 1 85 ? 13.560 -1.420 -4.410 1.00 98.12 85 GLN A O 1
ATOM 679 N N . LEU A 1 86 ? 13.008 -1.575 -6.577 1.00 98.44 86 LEU A N 1
ATOM 680 C CA . LEU A 1 86 ? 11.565 -1.592 -6.350 1.00 98.44 86 LEU A CA 1
ATOM 681 C C . LEU A 1 86 ? 11.134 -2.829 -5.565 1.00 98.44 86 LEU A C 1
ATOM 683 O O . LEU A 1 86 ? 10.345 -2.702 -4.636 1.00 98.44 86 LEU A O 1
ATOM 687 N N . GLU A 1 87 ? 11.669 -4.004 -5.891 1.00 98.06 87 GLU A N 1
ATOM 688 C CA . GLU A 1 8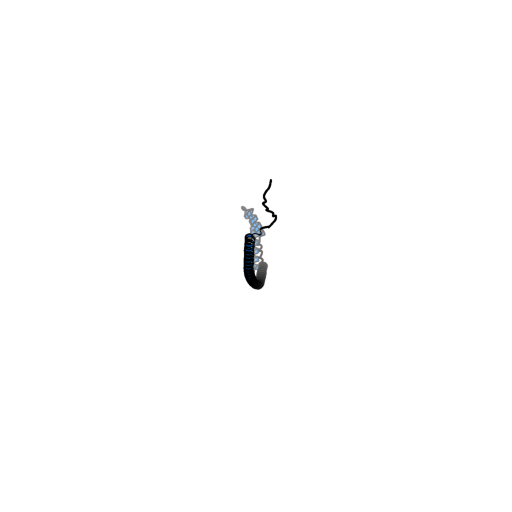7 ? 11.365 -5.230 -5.152 1.00 98.06 87 GLU A CA 1
ATOM 689 C C . GLU A 1 87 ? 11.834 -5.150 -3.691 1.00 98.06 87 GLU A C 1
ATOM 691 O O . GLU A 1 87 ? 11.109 -5.546 -2.778 1.00 98.06 87 GLU A O 1
ATOM 696 N N . GLU A 1 88 ? 13.026 -4.607 -3.444 1.00 98.12 88 GLU A N 1
ATOM 697 C CA . GLU A 1 88 ? 13.531 -4.386 -2.087 1.00 98.12 88 GLU A CA 1
ATOM 698 C C . GLU A 1 88 ? 12.642 -3.407 -1.309 1.00 98.12 88 GLU A C 1
ATOM 700 O O . GLU A 1 88 ? 12.225 -3.710 -0.190 1.00 98.12 88 GLU A O 1
ATOM 705 N N . LYS A 1 89 ? 12.261 -2.286 -1.931 1.00 98.38 89 LYS A N 1
ATOM 706 C CA . LYS A 1 89 ? 11.357 -1.295 -1.333 1.00 98.38 89 LYS A CA 1
ATOM 707 C C . LYS A 1 89 ? 9.970 -1.860 -1.051 1.00 98.38 89 LYS A C 1
ATOM 709 O O . LYS A 1 89 ? 9.416 -1.594 0.012 1.00 98.38 89 LYS A O 1
ATOM 714 N N . ASP A 1 90 ? 9.424 -2.672 -1.950 1.00 98.31 90 ASP A N 1
ATOM 715 C CA . ASP A 1 90 ? 8.140 -3.347 -1.750 1.00 98.31 90 ASP A CA 1
ATOM 716 C C . ASP A 1 90 ? 8.205 -4.341 -0.578 1.00 98.31 90 ASP A C 1
ATOM 718 O O . ASP A 1 90 ? 7.294 -4.405 0.249 1.00 98.31 90 ASP A O 1
ATOM 722 N N . ARG A 1 91 ? 9.321 -5.068 -0.426 1.00 98.38 91 ARG A N 1
ATOM 723 C CA . ARG A 1 91 ? 9.547 -5.942 0.738 1.00 98.38 91 ARG A CA 1
ATOM 724 C C . ARG A 1 91 ? 9.651 -5.154 2.044 1.00 98.38 91 ARG A C 1
ATOM 726 O O . ARG A 1 91 ? 9.087 -5.593 3.045 1.00 98.38 91 ARG A O 1
ATOM 733 N N . GLU A 1 92 ? 10.357 -4.025 2.058 1.00 98.12 92 GLU A N 1
ATOM 734 C CA . GLU A 1 92 ? 10.429 -3.134 3.228 1.00 98.12 92 GLU A CA 1
ATOM 735 C C . GLU A 1 92 ? 9.040 -2.602 3.605 1.00 98.12 92 GLU A C 1
ATOM 737 O O . GLU A 1 92 ? 8.622 -2.720 4.758 1.00 98.12 92 GLU A O 1
ATOM 742 N N . LEU A 1 93 ? 8.287 -2.098 2.623 1.00 98.38 93 LEU A N 1
ATOM 743 C CA . LEU A 1 93 ? 6.931 -1.591 2.823 1.00 98.38 93 LEU A CA 1
ATOM 744 C C . LEU A 1 93 ? 5.993 -2.666 3.370 1.00 98.38 93 LEU A C 1
ATOM 746 O O . LEU A 1 93 ? 5.271 -2.405 4.327 1.00 98.38 93 LEU A O 1
ATOM 750 N N . LYS A 1 94 ? 6.043 -3.891 2.836 1.00 98.38 94 LYS A N 1
ATOM 751 C CA . LYS A 1 94 ? 5.246 -5.020 3.341 1.00 98.38 94 LYS A CA 1
ATOM 752 C C . LYS A 1 94 ? 5.570 -5.370 4.790 1.00 98.38 94 LYS A C 1
ATOM 754 O O . LYS A 1 94 ? 4.657 -5.665 5.557 1.00 98.38 94 LYS A O 1
ATOM 759 N N . LYS A 1 95 ? 6.846 -5.323 5.188 1.00 98.38 95 LYS A N 1
ATOM 760 C CA . LYS A 1 95 ? 7.240 -5.539 6.591 1.00 98.38 95 LYS A CA 1
ATOM 761 C C . LYS A 1 95 ? 6.661 -4.460 7.500 1.00 98.38 95 LYS A C 1
ATOM 763 O O . LYS A 1 95 ? 6.137 -4.784 8.562 1.00 98.38 95 LYS A O 1
ATOM 768 N N . HIS A 1 96 ? 6.739 -3.197 7.085 1.00 98.25 96 HIS A N 1
ATOM 769 C CA . HIS A 1 96 ? 6.188 -2.086 7.859 1.00 98.25 96 HIS A CA 1
ATOM 770 C C . HIS A 1 96 ? 4.659 -2.159 7.946 1.00 98.25 96 HIS A C 1
ATOM 772 O O . HIS A 1 96 ? 4.110 -2.006 9.032 1.00 98.25 96 HIS A O 1
ATOM 778 N N . ASP A 1 97 ? 3.974 -2.447 6.840 1.00 98.25 97 ASP A N 1
ATOM 779 C CA . ASP A 1 97 ? 2.519 -2.619 6.802 1.00 98.25 97 ASP A CA 1
ATOM 780 C C . ASP A 1 97 ? 2.058 -3.743 7.741 1.00 98.25 97 ASP A C 1
ATOM 782 O O . ASP A 1 97 ? 1.167 -3.533 8.563 1.00 98.25 97 ASP A O 1
ATOM 786 N N . ALA A 1 98 ? 2.716 -4.906 7.693 1.00 98.25 98 ALA A N 1
ATOM 787 C CA . ALA A 1 98 ? 2.428 -6.012 8.604 1.00 98.25 98 ALA A CA 1
ATOM 788 C C . ALA A 1 98 ? 2.645 -5.616 10.074 1.00 98.25 98 ALA A C 1
ATOM 790 O O . ALA A 1 98 ? 1.779 -5.867 10.911 1.00 98.25 98 ALA A O 1
ATOM 791 N N . TYR A 1 99 ? 3.759 -4.941 10.376 1.00 98.31 99 TYR A N 1
ATOM 792 C CA . TYR A 1 99 ? 4.068 -4.470 11.725 1.00 98.31 99 TYR A CA 1
ATOM 793 C C . TYR A 1 99 ? 3.009 -3.494 12.256 1.00 98.31 99 TYR A C 1
ATOM 795 O O . TYR A 1 99 ? 2.499 -3.673 13.362 1.00 98.31 99 TYR A O 1
ATOM 803 N N . TYR A 1 100 ? 2.638 -2.475 11.475 1.00 97.88 100 TYR A N 1
ATOM 804 C CA . TYR A 1 100 ? 1.649 -1.487 11.907 1.00 97.88 100 TYR A CA 1
ATOM 805 C C . TYR A 1 100 ? 0.246 -2.082 12.026 1.00 97.88 100 TYR A C 1
ATOM 807 O O . TYR A 1 100 ? -0.461 -1.755 12.978 1.00 97.88 100 TYR A O 1
ATOM 815 N N . LYS A 1 101 ? -0.144 -2.997 11.131 1.00 98.31 101 LYS A N 1
ATOM 816 C CA . LYS A 1 101 ? -1.404 -3.743 11.255 1.00 98.31 101 LYS A CA 1
ATOM 817 C C . LYS A 1 101 ? -1.454 -4.572 12.533 1.00 98.31 101 LYS A C 1
ATOM 819 O O . LYS A 1 101 ? -2.471 -4.557 13.217 1.00 98.31 101 LYS A O 1
ATOM 824 N N . GLU A 1 102 ? -0.363 -5.245 12.887 1.00 97.94 102 GLU A N 1
ATOM 825 C CA . GLU A 1 102 ? -0.284 -6.010 14.134 1.00 97.94 102 GLU A CA 1
ATOM 826 C C . GLU A 1 102 ? -0.372 -5.101 15.368 1.00 97.94 102 GLU A C 1
ATOM 828 O O . GLU A 1 102 ? -1.111 -5.401 16.308 1.00 97.94 102 GLU A O 1
ATOM 833 N N . GLN A 1 103 ? 0.326 -3.958 15.367 1.00 97.62 103 GLN A N 1
ATOM 834 C CA . GLN A 1 103 ? 0.226 -2.994 16.467 1.00 97.62 103 GLN A CA 1
ATOM 835 C C . GLN A 1 103 ? -1.194 -2.438 16.619 1.00 97.62 103 GLN A C 1
ATOM 837 O O . GLN A 1 103 ? -1.684 -2.329 17.744 1.00 97.62 103 GLN A O 1
ATOM 842 N N . LEU A 1 104 ? -1.863 -2.120 15.507 1.00 98.00 104 LEU A N 1
ATOM 843 C CA . LEU A 1 104 ? -3.251 -1.659 15.514 1.00 98.00 104 LEU A CA 1
ATOM 844 C C . LEU A 1 104 ? -4.192 -2.739 16.047 1.00 98.00 104 LEU A C 1
ATOM 846 O O . LEU A 1 104 ? -4.935 -2.464 16.983 1.00 98.00 104 LEU A O 1
ATOM 850 N N . ALA A 1 105 ? -4.093 -3.973 15.550 1.00 97.81 105 ALA A N 1
ATOM 851 C CA . ALA A 1 105 ? -4.920 -5.084 16.019 1.00 97.81 105 ALA A CA 1
ATOM 852 C C . ALA A 1 105 ? -4.744 -5.333 17.526 1.00 97.81 105 ALA A C 1
ATOM 854 O O . ALA A 1 105 ? -5.720 -5.495 18.255 1.00 97.81 105 ALA A O 1
ATOM 855 N N . ARG A 1 106 ? -3.502 -5.285 18.026 1.00 96.88 106 ARG A N 1
ATOM 856 C CA . ARG A 1 106 ? -3.212 -5.431 19.459 1.00 96.88 106 ARG A CA 1
ATOM 857 C C . ARG A 1 106 ? -3.802 -4.292 20.292 1.00 96.88 106 ARG A C 1
ATOM 859 O O . ARG A 1 106 ? -4.256 -4.517 21.416 1.00 96.88 106 ARG A O 1
ATOM 866 N N . LEU A 1 107 ? -3.752 -3.064 19.777 1.00 96.75 107 LEU A N 1
ATOM 867 C CA . LEU A 1 107 ? -4.329 -1.902 20.446 1.00 96.75 107 LEU A CA 1
ATOM 868 C C . LEU A 1 107 ? -5.859 -1.992 20.480 1.00 96.75 107 LEU A C 1
ATOM 870 O O . LEU A 1 107 ? -6.451 -1.772 21.535 1.00 96.75 107 LEU A O 1
ATOM 874 N N . GLU A 1 108 ? -6.482 -2.352 19.361 1.00 96.50 108 GLU A N 1
ATOM 875 C CA . GLU A 1 108 ? -7.926 -2.566 19.241 1.00 96.50 108 GLU A CA 1
ATOM 876 C C . GLU A 1 108 ? -8.405 -3.687 20.164 1.00 96.50 108 GLU A C 1
ATOM 878 O O . GLU A 1 108 ? -9.385 -3.505 20.885 1.00 96.50 108 GLU A O 1
ATOM 883 N N . GLU A 1 109 ? -7.683 -4.807 20.226 1.00 96.25 109 GLU A N 1
ATOM 884 C CA . GLU A 1 109 ? -7.998 -5.912 21.130 1.00 96.25 109 GLU A CA 1
ATOM 885 C C . GLU A 1 109 ? -7.927 -5.470 22.595 1.00 96.25 109 GLU A C 1
ATOM 887 O O . GLU A 1 109 ? -8.876 -5.678 23.355 1.00 96.25 109 GLU A O 1
ATOM 892 N N . ARG A 1 110 ? -6.831 -4.811 23.000 1.00 95.00 110 ARG A N 1
ATOM 893 C CA . ARG A 1 110 ? -6.681 -4.300 24.370 1.00 95.00 110 ARG A CA 1
ATOM 894 C C . ARG A 1 110 ? -7.779 -3.296 24.714 1.00 95.00 110 ARG A C 1
ATOM 896 O O . ARG A 1 110 ? -8.314 -3.329 25.819 1.00 95.00 110 ARG A O 1
ATOM 903 N N . SER A 1 111 ? -8.106 -2.413 23.777 1.00 94.50 111 SER A N 1
ATOM 904 C CA . SER A 1 111 ? -9.174 -1.428 23.918 1.00 94.50 111 SER A CA 1
ATOM 905 C C . SER A 1 111 ? -10.531 -2.112 24.109 1.00 94.50 111 SER A C 1
ATOM 907 O O . SER A 1 111 ? -11.233 -1.840 25.081 1.00 94.50 111 SER A O 1
ATOM 909 N N . ALA A 1 112 ? -10.867 -3.089 23.263 1.00 94.00 112 ALA A N 1
ATOM 910 C CA . ALA A 1 112 ? -12.104 -3.857 23.364 1.00 94.00 112 ALA A CA 1
ATOM 911 C C . ALA A 1 112 ? -12.206 -4.635 24.686 1.00 94.00 112 ALA A C 1
ATOM 913 O O . ALA A 1 112 ? -13.269 -4.655 25.306 1.00 94.00 112 ALA A O 1
ATOM 914 N N . GLN A 1 113 ? -11.112 -5.250 25.144 1.00 91.44 113 GLN A N 1
ATOM 915 C CA . GLN A 1 113 ? -11.057 -5.910 26.452 1.00 91.44 113 GLN A CA 1
ATOM 916 C C . GLN A 1 113 ? -11.294 -4.914 27.591 1.00 91.44 113 GLN A C 1
ATOM 918 O O . GLN A 1 113 ? -12.081 -5.194 28.495 1.00 91.44 113 GLN A O 1
ATOM 923 N N . PHE A 1 114 ? -10.663 -3.740 27.530 1.00 91.56 114 PHE A N 1
ATOM 924 C CA . PHE A 1 114 ? -10.846 -2.696 28.531 1.00 91.56 114 PHE A CA 1
ATOM 925 C C . PHE A 1 114 ? -12.301 -2.215 28.594 1.00 91.56 114 PHE A C 1
ATOM 927 O O . PHE A 1 114 ? -12.873 -2.158 29.684 1.00 91.56 114 PHE A O 1
ATOM 934 N N . TYR A 1 115 ? -12.932 -1.936 27.448 1.00 87.06 115 TYR A N 1
ATOM 935 C CA . TYR A 1 115 ? -14.343 -1.539 27.403 1.00 87.06 115 TYR A CA 1
ATOM 936 C C . TYR A 1 115 ? -15.270 -2.628 27.949 1.00 87.06 115 TYR A C 1
ATOM 938 O O . TYR A 1 115 ? -16.131 -2.316 28.766 1.00 87.06 115 TYR A O 1
ATOM 946 N N . LYS A 1 116 ? -15.060 -3.900 27.580 1.00 88.31 116 LYS A N 1
ATOM 947 C CA . LYS A 1 116 ? -15.850 -5.026 28.107 1.00 88.31 116 LYS A CA 1
ATOM 948 C C . LYS A 1 116 ? -15.769 -5.117 29.625 1.00 88.31 116 LYS A C 1
ATOM 950 O O . LYS A 1 116 ? -16.797 -5.045 30.289 1.00 88.31 116 LYS A O 1
ATOM 955 N N . VAL A 1 117 ? -14.554 -5.199 30.174 1.00 87.88 117 VAL A N 1
ATOM 956 C CA . VAL A 1 117 ? -14.353 -5.301 31.627 1.00 87.88 117 VAL A CA 1
ATOM 957 C C . VAL A 1 117 ? -14.936 -4.081 32.339 1.00 87.88 117 VAL A C 1
ATOM 959 O O . VAL A 1 117 ? -15.567 -4.229 33.379 1.00 87.88 117 VAL A O 1
ATOM 962 N N . THR A 1 118 ? -14.790 -2.880 31.777 1.00 83.88 118 THR A N 1
ATOM 963 C CA . THR A 1 118 ? -15.337 -1.656 32.383 1.00 83.88 118 THR A CA 1
ATOM 964 C C . THR A 1 118 ? -16.863 -1.680 32.425 1.00 83.88 118 THR A C 1
ATOM 966 O O . THR A 1 118 ? -17.446 -1.401 33.471 1.00 83.88 118 THR A O 1
ATOM 969 N N . THR A 1 119 ? -17.520 -2.041 31.320 1.00 86.62 119 THR A N 1
ATOM 970 C CA . THR A 1 119 ? -18.984 -2.131 31.263 1.00 86.62 119 THR A CA 1
ATOM 971 C C . THR A 1 119 ? -19.514 -3.248 32.158 1.00 86.62 119 THR A C 1
ATOM 973 O O . THR A 1 119 ? -20.479 -3.028 32.882 1.00 86.62 119 THR A O 1
ATOM 976 N N . GLU A 1 120 ? -18.870 -4.416 32.173 1.00 89.88 120 GLU A N 1
ATOM 977 C CA . GLU A 1 120 ? -19.259 -5.544 33.027 1.00 89.88 120 GLU A CA 1
ATOM 978 C C . GLU A 1 120 ? -19.110 -5.215 34.517 1.00 89.88 120 GLU A C 1
ATOM 980 O O . GLU A 1 120 ? -20.027 -5.468 35.297 1.00 89.88 120 GLU A O 1
ATOM 985 N N . GLN A 1 121 ? -17.986 -4.616 34.926 1.00 89.88 121 GLN A N 1
ATOM 986 C CA . GLN A 1 121 ? -17.772 -4.206 36.317 1.00 89.88 121 GLN A CA 1
ATOM 987 C C . GLN A 1 121 ? -18.743 -3.101 36.730 1.00 89.88 121 GLN A C 1
ATOM 989 O O . GLN A 1 121 ? -19.287 -3.151 37.832 1.00 89.88 121 GLN A O 1
ATOM 994 N N . TYR A 1 122 ? -19.002 -2.132 35.848 1.00 90.12 122 TYR A N 1
ATOM 995 C CA . TYR A 1 122 ? -19.987 -1.087 36.103 1.00 90.12 122 TYR A CA 1
ATOM 996 C C . TYR A 1 122 ? -21.390 -1.669 36.270 1.00 90.12 122 TYR A C 1
ATOM 998 O O . TYR A 1 122 ? -22.056 -1.367 37.256 1.00 90.12 122 TYR A O 1
ATOM 1006 N N . GLN A 1 123 ? -21.823 -2.534 35.349 1.00 91.50 123 GLN A N 1
ATOM 1007 C CA . GLN A 1 123 ? -23.142 -3.156 35.409 1.00 91.50 123 GLN A CA 1
ATOM 1008 C C . GLN A 1 123 ? -23.281 -4.007 36.669 1.00 91.50 123 GLN A C 1
ATOM 1010 O O . GLN A 1 123 ? -24.259 -3.872 37.391 1.00 91.50 123 GLN A O 1
ATOM 1015 N N . LYS A 1 124 ? -22.263 -4.806 37.000 1.00 93.69 124 LYS A N 1
ATOM 1016 C CA . LYS A 1 124 ? -22.248 -5.602 38.228 1.00 93.69 124 LYS A CA 1
ATOM 1017 C C . LYS A 1 124 ? -22.336 -4.729 39.480 1.00 93.69 124 LYS A C 1
ATOM 1019 O O . LYS A 1 124 ? -23.086 -5.059 40.392 1.00 93.69 124 LYS A O 1
ATOM 1024 N N . ALA A 1 125 ? -21.593 -3.624 39.531 1.00 90.00 125 ALA A N 1
ATOM 1025 C CA . ALA A 1 125 ? -21.670 -2.681 40.642 1.00 90.00 125 ALA A CA 1
ATOM 1026 C C . ALA A 1 125 ? -23.054 -2.015 40.721 1.00 90.00 125 ALA A C 1
ATOM 1028 O O . ALA A 1 125 ? -23.613 -1.890 41.809 1.00 90.00 125 ALA A O 1
ATOM 1029 N N . ALA A 1 126 ? -23.635 -1.634 39.581 1.00 89.38 126 ALA A N 1
ATOM 1030 C CA . ALA A 1 126 ? -24.982 -1.079 39.505 1.00 89.38 126 ALA A CA 1
ATOM 1031 C C . ALA A 1 126 ? -26.042 -2.090 39.965 1.00 89.38 126 ALA A C 1
ATOM 1033 O O . ALA A 1 126 ? -26.932 -1.723 40.728 1.00 89.38 126 ALA A O 1
ATOM 1034 N N . ASP A 1 127 ? -25.918 -3.357 39.572 1.00 88.69 127 ASP A N 1
ATOM 1035 C CA . ASP A 1 127 ? -26.810 -4.444 39.973 1.00 88.69 127 ASP A CA 1
ATOM 1036 C C . ASP A 1 127 ? -26.654 -4.774 41.462 1.00 88.69 127 ASP A C 1
ATOM 1038 O O . ASP A 1 127 ? -27.651 -4.987 42.145 1.00 88.69 127 ASP A O 1
ATOM 1042 N N . GLU A 1 128 ? -25.432 -4.774 42.005 1.00 88.56 128 GLU A N 1
ATOM 1043 C CA . GLU A 1 128 ? -25.195 -4.992 43.436 1.00 88.56 128 GLU A CA 1
ATOM 1044 C C . GLU A 1 128 ? -25.789 -3.853 44.273 1.00 88.56 128 GLU A C 1
ATOM 1046 O O . GLU A 1 128 ? -26.478 -4.100 45.267 1.00 88.56 128 GLU A O 1
ATOM 1051 N N . VAL A 1 129 ? -25.579 -2.604 43.852 1.00 87.44 129 VAL A N 1
ATOM 1052 C CA . VAL A 1 129 ? -26.216 -1.440 44.475 1.00 87.44 129 VAL A CA 1
ATOM 1053 C C . VAL A 1 129 ? -27.732 -1.546 44.331 1.00 87.44 129 VAL A C 1
ATOM 1055 O O . VAL A 1 129 ? -28.438 -1.394 45.319 1.00 87.44 129 VAL A O 1
ATOM 1058 N N . SER A 1 130 ? -28.257 -1.881 43.154 1.00 81.88 130 SER A N 1
ATOM 1059 C CA . SER A 1 130 ? -29.695 -2.062 42.940 1.00 81.88 130 SER A CA 1
ATOM 1060 C C . SER A 1 130 ? -30.273 -3.195 43.789 1.00 81.88 130 SER A C 1
ATOM 1062 O O . SER A 1 130 ? -31.381 -3.062 44.287 1.00 81.88 130 SER A O 1
ATOM 1064 N N . ALA A 1 131 ? -29.536 -4.282 44.019 1.00 82.56 131 ALA A N 1
ATOM 1065 C CA . ALA A 1 131 ? -29.963 -5.397 44.858 1.00 82.56 131 ALA A CA 1
ATOM 1066 C C . ALA A 1 131 ? -29.986 -5.021 46.345 1.00 82.56 131 ALA A C 1
ATOM 1068 O O . ALA A 1 131 ? -30.948 -5.345 47.040 1.00 82.56 131 ALA A O 1
ATOM 1069 N N . ARG A 1 132 ? -28.956 -4.312 46.829 1.00 77.19 132 ARG A N 1
ATOM 1070 C CA . ARG A 1 132 ? -28.887 -3.817 48.216 1.00 77.19 132 ARG A CA 1
ATOM 1071 C C . ARG A 1 132 ? -29.888 -2.699 48.485 1.00 77.19 132 ARG A C 1
ATOM 1073 O O . ARG A 1 132 ? -30.436 -2.611 49.577 1.00 77.19 132 ARG A O 1
ATOM 1080 N N . PHE A 1 133 ? -30.118 -1.858 47.486 1.00 71.00 133 PHE A N 1
ATOM 1081 C CA . PHE A 1 133 ? -31.011 -0.709 47.530 1.00 71.00 133 PHE A CA 1
ATOM 1082 C C . PHE A 1 133 ? -32.240 -0.923 46.652 1.00 71.00 133 PHE A C 1
ATOM 1084 O O . PHE A 1 133 ? -32.756 0.057 46.105 1.00 71.00 133 PHE A O 1
ATOM 1091 N N . LYS A 1 134 ? -32.740 -2.166 46.522 1.00 59.62 134 LYS A N 1
ATOM 1092 C CA . LYS A 1 134 ? -34.089 -2.387 45.989 1.00 59.62 134 LYS A CA 1
ATOM 1093 C C . LYS A 1 134 ? -34.962 -1.528 46.866 1.00 59.62 134 LYS A C 1
ATOM 1095 O O . LYS A 1 134 ? -35.060 -1.786 48.066 1.00 59.62 134 LYS A O 1
ATOM 1100 N N . ARG A 1 135 ? -35.434 -0.418 46.290 1.00 60.06 135 ARG A N 1
ATOM 1101 C CA . ARG A 1 135 ? -36.157 0.595 47.038 1.00 60.06 135 ARG A CA 1
ATOM 1102 C C . ARG A 1 135 ? -37.218 -0.169 47.783 1.00 60.06 135 ARG A C 1
ATOM 1104 O O . ARG A 1 135 ? -37.932 -0.940 47.146 1.00 60.06 135 ARG A O 1
ATOM 1111 N N . TYR A 1 136 ? -37.225 -0.015 49.107 1.00 56.78 136 TYR A N 1
ATOM 1112 C CA . TYR A 1 136 ? -38.360 -0.393 49.926 1.00 56.78 136 TYR A CA 1
ATOM 1113 C C . TYR A 1 136 ? -39.587 -0.069 49.085 1.00 56.78 136 TYR A C 1
ATOM 1115 O O . TYR A 1 136 ? -39.803 1.105 48.765 1.00 56.78 136 TYR A O 1
ATOM 1123 N N . GLU A 1 137 ? -40.315 -1.090 48.628 1.00 56.06 137 GLU A N 1
ATOM 1124 C CA . GLU A 1 137 ? -41.664 -0.848 48.164 1.00 56.06 137 GLU A CA 1
ATOM 1125 C C . GLU A 1 137 ? -42.369 -0.389 49.427 1.00 56.06 137 GLU A C 1
ATOM 1127 O O . GLU A 1 137 ? -42.766 -1.191 50.269 1.00 56.06 137 GLU A O 1
ATOM 1132 N N . THR A 1 138 ? -42.370 0.926 49.648 1.00 59.69 138 THR A N 1
ATOM 1133 C CA . THR A 1 138 ? -43.155 1.564 50.686 1.00 59.69 138 THR A CA 1
ATOM 1134 C C . THR A 1 138 ? -44.585 1.298 50.291 1.00 59.69 138 THR A C 1
ATOM 1136 O O . THR A 1 138 ? -45.193 2.073 49.555 1.00 59.69 138 THR A O 1
ATOM 1139 N N . GLN A 1 139 ? -45.081 0.142 50.717 1.00 66.38 139 GLN A N 1
ATOM 1140 C CA . GLN A 1 139 ? -46.471 -0.212 50.604 1.00 66.38 139 GLN A CA 1
ATOM 1141 C C . GLN A 1 139 ? -47.222 0.888 51.356 1.00 66.38 139 GLN A C 1
ATOM 1143 O O . GLN A 1 139 ? -46.959 1.092 52.547 1.00 66.38 139 GLN A O 1
ATOM 1148 N N . PRO A 1 140 ? -48.069 1.674 50.672 1.00 76.69 140 PRO A N 1
ATOM 1149 C CA . PRO A 1 140 ? -48.731 2.786 51.319 1.00 76.69 140 PRO A CA 1
ATOM 1150 C C . PRO A 1 140 ? -49.566 2.242 52.475 1.00 76.69 140 PRO A C 1
ATOM 1152 O O . PRO A 1 140 ? -50.420 1.369 52.298 1.00 76.69 140 PRO A O 1
ATOM 1155 N N . VAL A 1 141 ? -49.287 2.724 53.684 1.00 83.25 141 VAL A N 1
ATOM 1156 C CA . VAL A 1 141 ? -50.025 2.284 54.863 1.00 83.25 141 VAL A CA 1
ATOM 1157 C C . VAL A 1 141 ? -51.481 2.709 54.694 1.00 83.25 141 VAL A C 1
ATOM 1159 O O . VAL A 1 141 ? -51.763 3.857 54.356 1.00 83.25 141 VAL A O 1
ATOM 1162 N N . CYS A 1 142 ? -52.406 1.776 54.920 1.00 90.19 142 CYS A N 1
ATOM 1163 C CA . CYS A 1 142 ? -53.845 1.996 54.772 1.00 90.19 142 CYS A CA 1
ATOM 1164 C C . CYS A 1 142 ? -54.306 2.273 53.323 1.00 90.19 142 CYS A C 1
ATOM 1166 O O . CYS A 1 142 ? -55.373 2.863 53.148 1.00 90.19 142 CYS A O 1
ATOM 1168 N N . ALA A 1 143 ? -53.560 1.835 52.295 1.00 87.75 143 ALA A N 1
ATOM 1169 C CA . ALA A 1 143 ? -53.882 2.058 50.875 1.00 87.75 143 ALA A CA 1
ATOM 1170 C C . ALA A 1 143 ? -55.322 1.672 50.490 1.00 87.75 143 ALA A C 1
ATOM 1172 O O . ALA A 1 143 ? -56.016 2.432 49.817 1.00 87.75 143 ALA A O 1
ATOM 1173 N N . ASP A 1 144 ? -55.808 0.528 50.975 1.00 88.75 144 ASP A N 1
ATOM 1174 C CA . ASP A 1 144 ? -57.163 0.056 50.670 1.00 88.75 144 ASP A CA 1
ATOM 1175 C C . ASP A 1 144 ? -58.243 0.960 51.279 1.00 88.75 144 ASP A C 1
ATOM 1177 O O . ASP A 1 144 ? -59.273 1.230 50.657 1.00 88.75 144 ASP A O 1
ATOM 1181 N N . LEU A 1 145 ? -58.011 1.461 52.498 1.00 91.25 145 LEU A N 1
ATOM 1182 C CA . LEU A 1 145 ? -58.904 2.421 53.154 1.00 91.25 145 LEU A CA 1
ATOM 1183 C C . LEU A 1 145 ? -58.835 3.787 52.467 1.00 91.25 145 LEU A C 1
ATOM 1185 O O . LEU A 1 145 ? -59.868 4.434 52.307 1.00 91.25 145 LEU A O 1
ATOM 1189 N N . GLN A 1 146 ? -57.646 4.190 52.009 1.00 90.69 146 GLN A N 1
ATOM 1190 C CA . GLN A 1 146 ? -57.441 5.405 51.225 1.00 90.69 146 GLN A CA 1
ATOM 1191 C C . GLN A 1 146 ? -58.207 5.354 49.893 1.00 90.69 146 GLN A C 1
ATOM 1193 O O . GLN A 1 146 ? -58.842 6.334 49.510 1.00 90.69 146 GLN A O 1
ATOM 1198 N N . GLY A 1 147 ? -58.219 4.209 49.206 1.00 92.06 147 GLY A N 1
ATOM 1199 C CA . GLY A 1 147 ? -59.022 4.024 47.996 1.00 92.06 147 GLY A CA 1
ATOM 1200 C C . GLY A 1 147 ? -60.522 4.144 48.275 1.00 92.06 147 GLY A C 1
ATOM 1201 O O . GLY A 1 147 ? -61.223 4.915 47.619 1.00 92.06 147 GLY A O 1
ATOM 1202 N N . LYS A 1 148 ? -61.012 3.443 49.305 1.00 92.06 148 LYS A N 1
ATOM 1203 C CA . LYS A 1 148 ? -62.438 3.438 49.670 1.00 92.06 148 LYS A CA 1
ATOM 1204 C C . LYS A 1 148 ? -62.938 4.818 50.105 1.00 92.06 148 LYS A C 1
ATOM 1206 O O . LYS A 1 148 ? -64.039 5.209 49.726 1.00 92.06 148 LYS A O 1
ATOM 1211 N N . ILE A 1 149 ? -62.159 5.565 50.893 1.00 93.56 149 ILE A N 1
ATOM 1212 C CA . ILE A 1 149 ? -62.572 6.895 51.369 1.00 93.56 149 ILE A CA 1
ATOM 1213 C C . ILE A 1 149 ? -62.632 7.910 50.226 1.00 93.56 149 ILE A C 1
ATOM 1215 O O . ILE A 1 149 ? -63.586 8.684 50.147 1.00 93.56 149 ILE A O 1
ATOM 1219 N N . LEU A 1 150 ? -61.662 7.866 49.305 1.00 92.56 150 LEU A N 1
ATOM 1220 C CA . LEU A 1 150 ? -61.672 8.710 48.112 1.00 92.56 150 LEU A CA 1
ATOM 1221 C C . LEU A 1 150 ? -62.874 8.380 47.224 1.00 92.56 150 LEU A C 1
ATOM 1223 O O . LEU A 1 150 ? -63.558 9.293 46.767 1.00 92.56 150 LEU A O 1
ATOM 1227 N N . GLN A 1 151 ? -63.181 7.094 47.046 1.00 94.12 151 GLN A N 1
ATOM 1228 C CA . GLN A 1 151 ? -64.356 6.653 46.298 1.00 94.12 151 GLN A CA 1
ATOM 1229 C C . GLN A 1 151 ? -65.668 7.124 46.947 1.00 94.12 151 GLN A C 1
ATOM 1231 O O . GLN A 1 151 ? -66.555 7.608 46.246 1.00 94.12 151 GLN A O 1
ATOM 1236 N N . CYS A 1 152 ? -65.780 7.054 48.277 1.00 93.00 152 CYS A N 1
ATOM 1237 C CA . CYS A 1 152 ? -66.965 7.515 49.002 1.00 93.00 152 CYS A CA 1
ATOM 1238 C C . CYS A 1 152 ? -67.198 9.022 48.814 1.00 93.00 152 CYS A C 1
ATOM 1240 O O . CYS A 1 152 ? -68.302 9.436 48.465 1.00 93.00 152 CYS A O 1
ATOM 1242 N N . TYR A 1 153 ? -66.157 9.851 48.958 1.00 92.44 153 TYR A N 1
ATOM 1243 C CA . TYR A 1 153 ? -66.293 11.298 48.758 1.00 92.44 153 TYR A CA 1
ATOM 1244 C C . TYR A 1 153 ? -66.604 11.686 47.308 1.00 92.44 153 TYR A C 1
ATOM 1246 O O . TYR A 1 153 ? -67.296 12.676 47.084 1.00 92.44 153 TYR A O 1
ATOM 1254 N N . GLN A 1 154 ? -66.137 10.908 46.327 1.00 93.00 154 GLN A N 1
ATOM 1255 C CA . GLN A 1 154 ? -66.501 11.112 44.921 1.00 93.00 154 GLN A CA 1
ATOM 1256 C C . GLN A 1 154 ? -67.984 10.818 44.661 1.00 93.00 154 GLN A C 1
ATOM 1258 O O . GLN A 1 154 ? -68.616 11.519 43.876 1.00 93.00 154 GLN A O 1
ATOM 1263 N N . GLN A 1 155 ? -68.541 9.800 45.322 1.00 92.31 155 GLN A N 1
ATOM 1264 C CA . GLN A 1 155 ? -69.940 9.394 45.158 1.00 92.31 155 GLN A CA 1
ATOM 1265 C C . GLN A 1 155 ? -70.914 10.253 45.981 1.00 92.31 155 GLN A C 1
ATOM 1267 O O . GLN A 1 155 ? -72.040 10.481 45.547 1.00 92.31 155 GLN A O 1
ATOM 1272 N N . HIS A 1 156 ? -70.474 10.780 47.128 1.00 86.62 156 HIS A N 1
ATOM 1273 C CA . HIS A 1 156 ? -71.303 11.521 48.087 1.00 86.62 156 HIS A CA 1
ATOM 1274 C C . HIS A 1 156 ? -70.780 12.947 48.337 1.00 86.62 156 HIS A C 1
ATOM 1276 O O . HIS A 1 156 ? -70.645 13.389 49.479 1.00 86.62 156 HIS A O 1
ATOM 1282 N N . ALA A 1 157 ? -70.492 13.694 47.266 1.00 82.69 157 ALA A N 1
ATOM 1283 C CA . ALA A 1 157 ? -69.863 15.019 47.349 1.00 82.69 157 ALA A CA 1
ATOM 1284 C C . ALA A 1 157 ? -70.677 16.067 48.139 1.00 82.69 157 ALA A C 1
ATOM 1286 O O . ALA A 1 157 ? -70.093 16.951 48.762 1.00 82.69 157 ALA A O 1
ATOM 1287 N N . GLN A 1 158 ? -72.013 15.971 48.134 1.00 85.44 158 GLN A N 1
ATOM 1288 C CA . GLN A 1 158 ? -72.901 16.866 48.897 1.00 85.44 158 GLN A CA 1
ATOM 1289 C C . GLN A 1 158 ? -73.302 16.313 50.274 1.00 85.44 158 GLN A C 1
ATOM 1291 O O . GLN A 1 158 ? -73.851 17.044 51.092 1.00 85.44 158 GLN A O 1
ATOM 1296 N N . GLU A 1 159 ? -72.979 15.050 50.562 1.00 86.38 159 GLU A N 1
ATOM 1297 C CA . GLU A 1 159 ? -73.356 14.340 51.790 1.00 86.38 159 GLU A CA 1
ATOM 1298 C C . GLU A 1 159 ? -72.117 13.731 52.456 1.00 86.38 159 GLU A C 1
ATOM 1300 O O . GLU A 1 159 ? -72.065 12.550 52.802 1.00 86.38 159 GLU A O 1
ATOM 1305 N N . THR A 1 160 ? -71.086 14.554 52.646 1.00 84.31 160 THR A N 1
ATOM 1306 C CA . THR A 1 160 ? -69.753 14.134 53.113 1.00 84.31 160 THR A CA 1
ATOM 1307 C C . THR A 1 160 ? -69.760 13.436 54.477 1.00 84.31 160 THR A C 1
ATOM 1309 O O . THR A 1 160 ? -68.889 12.612 54.757 1.00 84.31 160 THR A O 1
ATOM 1312 N N . LEU A 1 161 ? -70.767 13.703 55.314 1.00 86.50 161 LEU A N 1
ATOM 1313 C CA . LEU A 1 161 ? -70.947 13.052 56.614 1.00 86.50 161 LEU A CA 1
ATOM 1314 C C . LEU A 1 161 ? -71.289 11.557 56.505 1.00 86.50 161 LEU A C 1
ATOM 1316 O O . LEU A 1 161 ? -71.014 10.817 57.449 1.00 86.50 161 LEU A O 1
ATOM 1320 N N . SER A 1 162 ? -71.814 11.082 55.370 1.00 88.25 162 SER A N 1
ATOM 1321 C CA . SER A 1 162 ? -72.044 9.646 55.125 1.00 88.25 162 SER A CA 1
ATOM 1322 C C . SER A 1 162 ? -70.734 8.841 55.099 1.00 88.25 162 SER A C 1
ATOM 1324 O O . SER A 1 162 ? -70.692 7.694 55.538 1.00 88.25 162 SER A O 1
ATOM 1326 N N . CYS A 1 163 ? -69.631 9.478 54.692 1.00 92.00 163 CYS A N 1
ATOM 1327 C CA . CYS A 1 163 ? -68.293 8.890 54.654 1.00 92.00 163 CYS A CA 1
ATOM 1328 C C . CYS A 1 163 ? -67.540 8.996 55.994 1.00 92.00 163 CYS A C 1
ATOM 1330 O O . CYS A 1 163 ? -66.394 8.550 56.091 1.00 92.00 163 CYS A O 1
ATOM 1332 N N . SER A 1 164 ? -68.158 9.565 57.038 1.00 92.06 164 SER A N 1
ATOM 1333 C CA . SER A 1 164 ? -67.517 9.819 58.340 1.00 92.06 164 SER A CA 1
ATOM 1334 C C . SER A 1 164 ? -66.995 8.548 59.011 1.00 92.06 164 SER A C 1
ATOM 1336 O O . SER A 1 164 ? -65.863 8.535 59.489 1.00 92.06 164 SER A O 1
ATOM 1338 N N . ALA A 1 165 ? -67.756 7.451 58.971 1.00 91.81 165 ALA A N 1
ATOM 1339 C CA . ALA A 1 165 ? -67.330 6.167 59.528 1.00 91.81 165 ALA A CA 1
ATOM 1340 C C . ALA A 1 165 ? -66.050 5.641 58.854 1.00 91.81 165 ALA A C 1
ATOM 1342 O O . ALA A 1 165 ? -65.141 5.139 59.518 1.00 91.81 165 ALA A O 1
ATOM 1343 N N . LEU A 1 166 ? -65.949 5.809 57.534 1.00 92.31 166 LEU A N 1
ATOM 1344 C CA . LEU A 1 166 ? -64.794 5.393 56.744 1.00 92.31 166 LEU A CA 1
ATOM 1345 C C . LEU A 1 166 ? -63.586 6.314 56.979 1.00 92.31 166 LEU A C 1
ATOM 1347 O O . LEU A 1 166 ? -62.452 5.842 57.069 1.00 92.31 166 LEU A O 1
ATOM 1351 N N . ALA A 1 167 ? -63.832 7.613 57.172 1.00 92.31 167 ALA A N 1
ATOM 1352 C CA . ALA A 1 167 ? -62.820 8.585 57.576 1.00 92.31 167 ALA A CA 1
ATOM 1353 C C . ALA A 1 167 ? -62.233 8.281 58.960 1.00 92.31 167 ALA A C 1
ATOM 1355 O O . ALA A 1 167 ? -61.013 8.319 59.130 1.00 92.31 167 ALA A O 1
ATOM 1356 N N . SER A 1 168 ? -63.073 7.909 59.928 1.00 92.81 168 SER A N 1
ATOM 1357 C CA . SER A 1 168 ? -62.626 7.487 61.258 1.00 92.81 168 SER A CA 1
ATOM 1358 C C . SER A 1 168 ? -61.772 6.218 61.201 1.00 92.81 168 SER A C 1
ATOM 1360 O O . SER A 1 168 ? -60.744 6.148 61.873 1.00 92.81 168 SER A O 1
ATOM 1362 N N . GLN A 1 169 ? -62.140 5.240 60.368 1.00 92.31 169 GLN A N 1
ATOM 1363 C CA . GLN A 1 169 ? -61.355 4.012 60.182 1.00 92.31 169 GLN A CA 1
ATOM 1364 C C . GLN A 1 169 ? -59.992 4.281 59.535 1.00 92.31 169 GLN A C 1
ATOM 1366 O O . GLN A 1 169 ? -58.976 3.757 59.996 1.00 92.31 169 GLN A O 1
ATOM 1371 N N . TYR A 1 170 ? -59.948 5.127 58.503 1.00 93.19 170 TYR A N 1
ATOM 1372 C CA . TYR A 1 170 ? -58.691 5.543 57.883 1.00 93.19 170 TYR A CA 1
ATOM 1373 C C . TYR A 1 170 ? -57.781 6.258 58.890 1.00 93.19 170 TYR A C 1
ATOM 1375 O O . TYR A 1 170 ? -56.609 5.910 59.022 1.00 93.19 170 TYR A O 1
ATOM 1383 N N . LEU A 1 171 ? -58.331 7.200 59.664 1.00 91.62 171 LEU A N 1
ATOM 1384 C CA . LEU A 1 171 ? -57.580 7.930 60.684 1.00 91.62 171 LEU A CA 1
ATOM 1385 C C . LEU A 1 171 ? -57.037 7.001 61.779 1.00 91.62 171 LEU A C 1
ATOM 1387 O O . LEU A 1 171 ? -55.883 7.144 62.184 1.00 91.62 171 LEU A O 1
ATOM 1391 N N . HIS A 1 172 ? -57.833 6.028 62.228 1.00 93.75 172 HIS A N 1
ATOM 1392 C CA . HIS A 1 172 ? -57.392 5.023 63.195 1.00 93.75 172 HIS A CA 1
ATOM 1393 C C . HIS A 1 172 ? -56.225 4.192 62.647 1.00 93.75 172 HI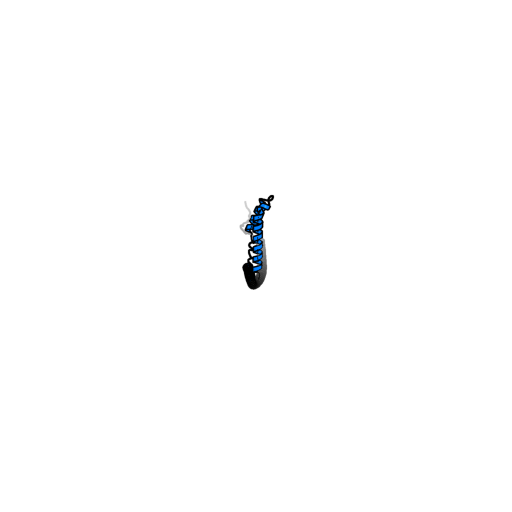S A C 1
ATOM 1395 O O . HIS A 1 172 ? -55.217 4.016 63.329 1.00 93.75 172 HIS A O 1
ATOM 1401 N N . CYS A 1 173 ? -56.326 3.733 61.396 1.00 92.88 173 CYS A N 1
ATOM 1402 C CA . CYS A 1 173 ? -55.264 2.982 60.730 1.00 92.88 173 CYS A CA 1
ATOM 1403 C C . CYS A 1 173 ? -53.962 3.801 60.616 1.00 92.88 173 CYS A C 1
ATOM 1405 O O . CYS A 1 173 ? -52.890 3.309 60.968 1.00 92.88 173 CYS A O 1
ATOM 1407 N N . VAL A 1 174 ? -54.050 5.074 60.213 1.00 91.75 174 VAL A N 1
ATOM 1408 C CA . VAL A 1 174 ? -52.887 5.973 60.109 1.00 91.75 174 VAL A CA 1
ATOM 1409 C C . VAL A 1 174 ? -52.246 6.231 61.474 1.00 91.75 174 VAL A C 1
ATOM 1411 O O . VAL A 1 174 ? -51.023 6.217 61.589 1.00 91.75 174 VAL A O 1
ATOM 1414 N N . ASN A 1 175 ? -53.044 6.467 62.516 1.00 90.38 175 ASN A N 1
ATOM 1415 C CA . ASN A 1 175 ? -52.522 6.732 63.859 1.00 90.38 175 ASN A CA 1
ATOM 1416 C C . ASN A 1 175 ? -51.855 5.500 64.472 1.00 90.38 175 ASN A C 1
ATOM 1418 O O . ASN A 1 175 ? -50.780 5.621 65.055 1.00 90.38 175 ASN A O 1
ATOM 1422 N N . HIS A 1 176 ? -52.445 4.322 64.278 1.00 89.50 176 HIS A N 1
ATOM 1423 C CA . HIS A 1 176 ? -51.839 3.062 64.687 1.00 89.50 176 HIS A CA 1
ATOM 1424 C C . HIS A 1 176 ? -50.502 2.834 63.969 1.00 89.50 176 HIS A C 1
ATOM 1426 O O . HIS A 1 176 ? -49.491 2.546 64.600 1.00 89.50 176 HIS A O 1
ATOM 1432 N N . ALA A 1 177 ? -50.456 3.045 62.652 1.00 86.88 177 ALA A N 1
ATOM 1433 C CA . ALA A 1 177 ? -49.222 2.914 61.885 1.00 86.88 177 ALA A CA 1
ATOM 1434 C C . ALA A 1 177 ? -48.130 3.898 62.329 1.00 86.88 177 ALA A C 1
ATOM 1436 O O . ALA A 1 177 ? -46.965 3.518 62.416 1.00 86.88 177 ALA A O 1
ATOM 1437 N N . LYS A 1 178 ? -48.502 5.142 62.661 1.00 85.81 178 LYS A N 1
ATOM 1438 C CA . LYS A 1 178 ? -47.576 6.129 63.235 1.00 85.81 178 LYS A CA 1
ATOM 1439 C C . LYS A 1 178 ? -46.983 5.643 64.558 1.00 85.81 178 LYS A C 1
ATOM 1441 O O . LYS A 1 178 ? -45.771 5.732 64.724 1.00 85.81 178 LYS A O 1
ATOM 1446 N N . GLN A 1 179 ? -47.803 5.109 65.465 1.00 84.00 179 GLN A N 1
ATOM 1447 C CA . GLN A 1 179 ? -47.334 4.570 66.748 1.00 84.00 179 GLN A CA 1
ATOM 1448 C C . GLN A 1 179 ? -46.358 3.405 66.547 1.00 84.00 179 GLN A C 1
ATOM 1450 O O . GLN A 1 179 ? -45.233 3.469 67.031 1.00 84.00 179 GLN A O 1
ATOM 1455 N N . VAL A 1 180 ? -46.727 2.416 65.728 1.00 79.56 180 VAL A N 1
ATOM 1456 C CA . VAL A 1 180 ? -45.866 1.260 65.423 1.00 79.56 180 VAL A CA 1
ATOM 1457 C C . VAL A 1 180 ? -44.545 1.696 64.770 1.00 79.56 180 VAL A C 1
ATOM 1459 O O . VAL A 1 180 ? -43.480 1.191 65.118 1.00 79.56 180 VAL A O 1
ATOM 1462 N N . SER A 1 181 ? -44.572 2.679 63.861 1.00 74.25 181 SER A N 1
ATOM 1463 C CA . SER A 1 181 ? -43.350 3.189 63.219 1.00 74.25 181 SER A CA 1
ATOM 1464 C C . SER A 1 181 ? -42.388 3.890 64.188 1.00 74.25 181 SER A C 1
ATOM 146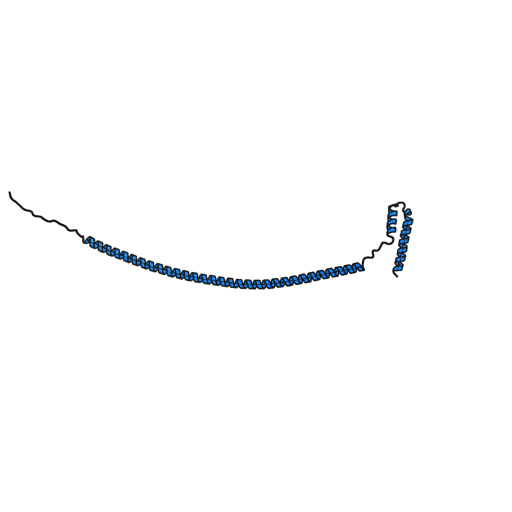6 O O . SER A 1 181 ? -41.178 3.815 63.997 1.00 74.25 181 SER A O 1
ATOM 1468 N N . LEU A 1 182 ? -42.909 4.538 65.237 1.00 70.69 182 LEU A N 1
ATOM 1469 C CA . LEU A 1 182 ? -42.102 5.202 66.266 1.00 70.69 182 LEU A CA 1
ATOM 1470 C C . LEU A 1 182 ? -41.461 4.193 67.229 1.00 70.69 182 LEU A C 1
ATOM 1472 O O . LEU A 1 182 ? -40.349 4.423 67.692 1.00 70.69 182 LEU A O 1
ATOM 1476 N N . GLU A 1 183 ? -42.126 3.067 67.492 1.00 66.94 183 GLU A N 1
ATOM 1477 C CA . GLU A 1 183 ? -41.610 1.993 68.353 1.00 66.94 183 GLU A CA 1
ATOM 1478 C C . GLU A 1 183 ? -40.544 1.127 67.662 1.00 66.94 183 GLU A C 1
ATOM 1480 O O . GLU A 1 183 ? -39.669 0.588 68.328 1.00 66.94 183 GLU A O 1
ATOM 1485 N N . THR A 1 184 ? -40.572 1.024 66.329 1.00 55.75 184 THR A N 1
ATOM 1486 C CA . THR A 1 184 ? -39.651 0.163 65.554 1.00 55.75 184 THR A CA 1
ATOM 1487 C C . THR A 1 184 ? -38.307 0.846 65.227 1.00 55.75 184 THR A C 1
ATOM 1489 O O . THR A 1 184 ? -37.420 0.228 64.644 1.00 55.75 184 THR A O 1
ATOM 1492 N N . CYS A 1 185 ? -38.143 2.130 65.569 1.00 48.69 185 CYS A N 1
ATOM 1493 C CA . CYS A 1 185 ? -36.938 2.923 65.282 1.00 48.69 185 CYS A CA 1
ATOM 1494 C C . CYS A 1 185 ? -35.995 3.109 66.496 1.00 48.69 185 CYS A C 1
ATOM 1496 O O . CYS A 1 185 ? -35.038 3.880 66.394 1.00 48.69 185 CYS A O 1
ATOM 1498 N N . LEU A 1 186 ? -36.271 2.430 67.617 1.00 41.28 186 LEU A N 1
ATOM 1499 C CA . LEU A 1 186 ? -35.457 2.351 68.843 1.00 41.28 186 LEU A CA 1
ATOM 1500 C C . LEU A 1 186 ? -34.731 1.002 68.920 1.00 41.28 186 LEU A C 1
ATOM 1502 O O . LEU A 1 186 ? -33.566 1.007 69.375 1.00 41.28 186 LEU A O 1
#

Organism: Meleagris gallopavo (NCBI:txid9103)

Radius of gyration: 73.16 Å; chains: 1; bounding box: 115×27×222 Å